Protein AF-A0A401RJW4-F1 (afdb_monomer)

pLDDT: mean 91.47, std 13.49, range [25.16, 98.81]

Mean predicted aligned error: 5.39 Å

Secondary structure (DSSP, 8-state):
----SS--TT--TTSEEEEEE-TTS-EEEEEE-TTGGGTBEEEEEEE-TT--EEEEEEEE-SSTTS-BTSSEEEE-SSSSSS--EEEEE-TT-B-TTSSB-B-EEEEEEETTEEEEEEE-B-TT--TT--BTSEEEEES-SSSSSS-EEEEEETTHHHHTBEEEEE-EETTEE-SB-SEEEEHHHH-TT--SBTSEEEEEE-SSSSSSPEEEEEETTEEEEE-

Radius of gyration: 17.45 Å; Cα contacts (8 Å, |Δi|>4): 667; chains: 1; bounding box: 46×49×42 Å

Solvent-accessible surface area (backbone atoms only — not comparable to full-atom values): 11403 Å² total; per-residue (Å²): 137,83,79,82,92,59,92,71,84,76,29,55,71,61,70,24,74,49,68,40,35,33,91,89,71,48,72,37,36,38,33,8,12,24,45,32,93,43,12,7,22,34,39,36,29,40,69,50,98,86,66,51,74,48,77,62,43,74,51,68,38,92,44,73,62,9,27,16,21,58,31,69,34,59,29,41,16,56,68,83,77,31,34,28,28,36,37,36,10,13,24,46,23,62,44,98,81,75,30,29,28,25,38,33,38,36,21,39,48,50,88,73,46,73,44,84,72,54,50,60,51,69,84,85,71,54,65,43,9,25,26,29,60,21,66,42,62,26,66,46,83,80,77,80,70,22,24,21,36,42,35,9,15,18,33,16,83,85,37,18,8,22,35,33,34,26,47,30,50,70,65,37,70,48,43,58,57,79,45,75,51,48,23,72,82,77,40,86,84,48,30,30,18,19,62,35,68,52,34,87,47,54,82,89,71,85,82,55,69,22,39,39,34,28,32,67,97,46,73,47,78,46,119

Organism: Chiloscyllium punctatum (NCBI:txid137246)

Foldseek 3Di:
DDDPDDPPPPQPKQLDKDWFQAPVRDIWMKIKRLPVVQQIKIWIWDQDPVRDIDTLDMDTHDDGNQSKQNDKEFFPWQPPRGGQWIKIKRLQDQDPVRFRLIWIWIWGDDHSDTHTDGIADDPPSFGNQSKQLEKYWAQAQPPPNTIKMKIWRCPGPNQQTKIFIWHGDDSTTDNYTPDIGTSVNVDPPFGSKRNYKDWYDDPPPPPGIWIWIDTVVDIDIDD

Nearest PDB structures (foldseek):
  7usm-assembly1_A  TM=9.255E-01  e=5.604E-22  Homo sapiens
  7usl-assembly1_A  TM=9.345E-01  e=1.269E-21  Homo sapiens
  3v4p-assembly2_C  TM=9.008E-01  e=2.014E-19  Homo sapiens
  3v4v-assembly1_A  TM=9.026E-01  e=7.050E-19  Homo sapiens
  3v4v-assembly2_C  TM=9.026E-01  e=8.302E-19  Homo sapiens

InterPro domains:
  IPR000413 Integrin alpha chain [PR01185] (10-22)
  IPR000413 Integrin alpha chain [PR01185] (28-39)
  IPR000413 Integrin alpha chain [PR01185] (61-81)
  IPR000413 Integrin alpha chain [PR01185] (130-154)
  IPR000413 Integrin alpha chain [PR01185] (193-214)
  IPR013517 FG-GAP repeat [PF01839] (68-107)
  IPR013517 FG-GAP repeat [PF01839] (132-166)
  IPR013519 Integrin alpha beta-propellor [PS51470] (52-116)
  IPR013519 Integrin alpha beta-propellor [PS51470] (117-175)
  IPR013519 Integrin alpha beta-propellor [PS51470] (179-223)
  IPR013519 Integrin alpha beta-propellor [SM00191] (9-60)
  IPR013519 Integrin alpha beta-propellor [SM00191] (64-123)
  IPR013519 Integrin alpha beta-propellor [SM00191] (127-182)
  IPR028994 Integrin alpha, N-terminal [G3DSA:2.130.10.130] (8-223)
  IPR028994 Integrin alpha, N-terminal [SSF69318] (28-218)

Structure (mmCIF, N/CA/C/O backbone):
data_AF-A0A401RJW4-F1
#
_entry.id   AF-A0A401RJW4-F1
#
loop_
_atom_site.group_PDB
_atom_site.id
_atom_site.type_symbol
_atom_site.label_atom_id
_atom_site.label_alt_id
_atom_site.label_comp_id
_atom_site.label_asym_id
_atom_site.label_entity_id
_atom_site.label_seq_id
_atom_site.pdbx_PDB_ins_code
_atom_site.Cartn_x
_atom_site.Cartn_y
_atom_site.Cartn_z
_atom_site.occupancy
_atom_site.B_iso_or_equiv
_atom_site.auth_seq_id
_atom_site.auth_comp_id
_atom_site.auth_asym_id
_atom_site.auth_atom_id
_atom_site.pdbx_PDB_model_num
ATOM 1 N N . MET A 1 1 ? -16.166 21.924 -0.158 1.00 42.72 1 MET A N 1
ATOM 2 C CA . MET A 1 1 ? -16.118 21.830 1.317 1.00 42.72 1 MET A CA 1
ATOM 3 C C . MET A 1 1 ? -15.048 22.794 1.830 1.00 42.72 1 MET A C 1
ATOM 5 O O . MET A 1 1 ? -13.870 22.571 1.587 1.00 42.72 1 MET A O 1
ATOM 9 N N . LYS A 1 2 ? -15.442 23.940 2.402 1.00 25.16 2 LYS A N 1
ATOM 10 C CA . LYS A 1 2 ? -14.522 24.951 2.956 1.00 25.16 2 LYS A CA 1
ATOM 11 C C . LYS A 1 2 ? -14.404 24.672 4.455 1.00 25.16 2 LYS A C 1
ATOM 13 O O . LYS A 1 2 ? -15.377 24.854 5.173 1.00 25.16 2 LYS A O 1
ATOM 18 N N . LEU A 1 3 ? -13.242 24.211 4.910 1.00 45.62 3 LEU A N 1
ATOM 19 C CA . LEU A 1 3 ? -12.934 24.140 6.338 1.00 45.62 3 LEU A CA 1
ATOM 20 C C . LEU A 1 3 ? -12.696 25.575 6.826 1.00 45.62 3 LEU A C 1
ATOM 22 O O . LEU A 1 3 ? -11.749 26.235 6.395 1.00 45.62 3 LEU A O 1
ATOM 26 N N . GLY A 1 4 ? -13.607 26.091 7.647 1.00 32.16 4 GLY A N 1
ATOM 27 C CA . GLY A 1 4 ? -13.456 27.388 8.296 1.00 32.16 4 GLY A CA 1
ATOM 28 C C . GLY A 1 4 ? -12.431 27.318 9.430 1.00 32.16 4 GLY A C 1
ATOM 29 O O . GLY A 1 4 ? -12.454 26.390 10.230 1.00 32.16 4 GLY A O 1
ATOM 30 N N . GLY A 1 5 ? -11.543 28.312 9.500 1.00 32.84 5 GLY A N 1
ATOM 31 C CA . GLY A 1 5 ? -10.889 28.725 10.749 1.00 32.84 5 GLY A CA 1
ATOM 32 C C . GLY A 1 5 ? -9.415 28.367 10.963 1.00 32.84 5 GLY A C 1
ATOM 33 O O . GLY A 1 5 ? -8.764 29.038 11.753 1.00 32.84 5 GLY A O 1
ATOM 34 N N . VAL A 1 6 ? -8.837 27.399 10.248 1.00 41.56 6 VAL A N 1
ATOM 35 C CA . VAL A 1 6 ? -7.397 27.081 10.353 1.00 41.56 6 VAL A CA 1
ATOM 36 C C . VAL A 1 6 ? -6.798 27.169 8.960 1.00 41.56 6 VAL A C 1
ATOM 38 O O . VAL A 1 6 ? -7.333 26.561 8.047 1.00 41.56 6 VAL A O 1
ATOM 41 N N . GLY A 1 7 ? -5.738 27.954 8.757 1.00 35.94 7 GLY A N 1
ATOM 42 C CA . GLY A 1 7 ? -5.169 28.245 7.434 1.00 35.94 7 GLY A CA 1
ATOM 43 C C . GLY A 1 7 ? -4.959 27.005 6.551 1.00 35.94 7 GLY A C 1
ATOM 44 O O . GLY A 1 7 ? -3.932 26.342 6.632 1.00 35.94 7 GLY A O 1
ATOM 45 N N . VAL A 1 8 ? -5.922 26.721 5.665 1.00 43.50 8 VAL A N 1
ATOM 46 C CA . VAL A 1 8 ? -5.941 25.549 4.763 1.00 43.50 8 VAL A CA 1
ATOM 47 C C . VAL A 1 8 ? -5.192 25.805 3.447 1.00 43.50 8 VAL A C 1
ATOM 49 O O . VAL A 1 8 ? -5.299 25.031 2.493 1.00 43.50 8 VAL A O 1
ATOM 52 N N . ARG A 1 9 ? -4.440 26.905 3.331 1.00 38.44 9 ARG A N 1
ATOM 53 C CA . ARG A 1 9 ? -3.727 27.224 2.087 1.00 38.44 9 ARG A CA 1
ATOM 54 C C . ARG A 1 9 ? -2.524 26.285 1.931 1.00 38.44 9 ARG A C 1
ATOM 56 O O . ARG A 1 9 ? -1.551 26.388 2.663 1.00 38.44 9 ARG A O 1
ATOM 63 N N . GLY A 1 10 ? -2.611 25.364 0.968 1.00 47.22 10 GLY A N 1
ATOM 64 C CA . GLY A 1 10 ? -1.487 24.549 0.481 1.00 47.22 10 GLY A CA 1
ATOM 65 C C . GLY A 1 10 ? -1.375 23.115 1.019 1.00 47.22 10 GLY A C 1
ATOM 66 O O . GLY A 1 10 ? -0.493 22.384 0.576 1.00 47.22 10 GLY A O 1
ATOM 67 N N . LEU A 1 11 ? -2.263 22.679 1.922 1.00 52.03 11 LEU A N 1
ATOM 68 C CA . LEU A 1 11 ? -2.091 21.417 2.665 1.00 52.03 11 LEU A CA 1
ATOM 69 C C . LEU A 1 11 ? -2.566 20.147 1.924 1.00 52.03 11 LEU A C 1
ATOM 71 O O . LEU A 1 11 ? -2.171 19.055 2.321 1.00 52.03 11 LEU A O 1
ATOM 75 N N . LYS A 1 12 ? -3.371 20.276 0.851 1.00 63.03 12 LYS A N 1
ATOM 76 C CA . LYS A 1 12 ? -4.016 19.156 0.119 1.00 63.03 12 LYS A CA 1
ATOM 77 C C . LYS A 1 12 ? -4.622 18.090 1.060 1.00 63.03 12 LYS A C 1
ATOM 79 O O . LYS A 1 12 ? -4.404 16.902 0.866 1.00 63.03 12 LYS A O 1
ATOM 84 N N . LEU A 1 13 ? -5.340 18.508 2.104 1.00 57.91 13 LEU A N 1
ATOM 85 C CA . LEU A 1 13 ? -6.094 17.573 2.943 1.00 57.91 13 LEU A CA 1
ATOM 86 C C . LEU A 1 13 ? -7.240 16.958 2.128 1.00 57.91 13 LEU A C 1
ATOM 88 O O . LEU A 1 13 ? -7.933 17.692 1.424 1.00 57.91 13 LEU A O 1
ATOM 92 N N . GLY A 1 14 ? -7.418 15.640 2.232 1.00 70.50 14 GLY A N 1
ATOM 93 C CA . GLY A 1 14 ? -8.355 14.886 1.396 1.00 70.50 14 GLY A CA 1
ATOM 94 C C . GLY A 1 14 ? -7.773 14.509 0.033 1.00 70.50 14 GLY A C 1
ATOM 95 O O . GLY A 1 14 ? -8.531 14.205 -0.880 1.00 70.50 14 GLY A O 1
ATOM 96 N N . TYR A 1 15 ? -6.440 14.549 -0.116 1.00 83.44 15 TYR A N 1
ATOM 97 C CA . TYR A 1 15 ? -5.767 13.975 -1.288 1.00 83.44 15 TYR A CA 1
ATOM 98 C C . TYR A 1 15 ? -6.090 12.484 -1.421 1.00 83.44 15 TYR A C 1
ATOM 100 O O . TYR A 1 15 ? -6.316 11.999 -2.521 1.00 83.44 15 TYR A O 1
ATOM 108 N N . THR A 1 16 ? -6.176 11.807 -0.278 1.00 91.81 16 THR A N 1
ATOM 109 C CA . THR A 1 16 ? -6.774 10.483 -0.127 1.00 91.81 16 THR A CA 1
ATOM 110 C C . THR A 1 16 ? -7.804 10.510 0.982 1.00 91.81 16 THR A C 1
ATOM 112 O O . THR A 1 16 ? -7.679 11.281 1.943 1.00 91.81 16 THR A O 1
ATOM 115 N N . VAL A 1 17 ? -8.823 9.668 0.836 1.00 94.62 17 VAL A N 1
ATOM 116 C CA . VAL A 1 17 ? -9.853 9.426 1.843 1.00 94.62 17 VAL A CA 1
ATOM 117 C C . VAL A 1 17 ? -10.193 7.943 1.816 1.00 94.62 17 VAL A C 1
ATOM 119 O O . VAL A 1 17 ? -10.364 7.377 0.742 1.00 94.62 17 VAL A O 1
ATOM 122 N N . SER A 1 18 ? -10.304 7.329 2.989 1.00 96.44 18 SER A N 1
ATOM 123 C CA . SER A 1 18 ? -10.807 5.963 3.132 1.00 96.44 18 SER A CA 1
ATOM 124 C C . SER A 1 18 ? -11.547 5.797 4.462 1.00 96.44 18 SER A C 1
ATOM 126 O O . SER A 1 18 ? -11.617 6.736 5.264 1.00 96.44 18 SER A O 1
ATOM 128 N N . SER A 1 19 ? -12.126 4.623 4.699 1.00 95.88 19 SER A N 1
ATOM 129 C CA . SER A 1 19 ? -12.829 4.295 5.940 1.00 95.88 19 SER A CA 1
ATOM 130 C C . SER A 1 19 ? -12.298 3.016 6.566 1.00 95.88 19 SER A C 1
ATOM 132 O O . SER A 1 19 ? -12.054 2.039 5.870 1.00 95.88 19 SER A O 1
ATOM 134 N N . VAL A 1 20 ? -12.201 3.022 7.887 1.00 96.88 20 VAL A N 1
ATOM 135 C CA . VAL A 1 20 ? -11.821 1.898 8.740 1.00 96.88 20 VAL A CA 1
ATOM 136 C C . VAL A 1 20 ? -13.074 1.420 9.459 1.00 96.88 20 VAL A C 1
ATOM 138 O O . VAL A 1 20 ? -13.803 2.233 10.040 1.00 96.88 20 VAL A O 1
ATOM 141 N N . ARG A 1 21 ? -13.337 0.115 9.422 1.00 96.56 21 ARG A N 1
ATOM 142 C CA . ARG A 1 21 ? -14.441 -0.500 10.162 1.00 96.56 21 ARG A CA 1
ATOM 143 C C . ARG A 1 21 ? -13.926 -1.022 11.497 1.00 96.56 21 ARG A C 1
ATOM 145 O O . ARG A 1 21 ? -12.973 -1.786 11.528 1.00 96.56 21 ARG A O 1
ATOM 152 N N . GLN A 1 22 ? -14.539 -0.589 12.592 1.00 94.00 22 GLN A N 1
ATOM 153 C CA . GLN A 1 22 ? -14.158 -0.977 13.951 1.00 94.00 22 GLN A CA 1
ATOM 154 C C . GLN A 1 22 ? -14.937 -2.203 14.443 1.00 94.00 22 GLN A C 1
ATOM 156 O O . GLN A 1 22 ? -16.046 -2.476 13.979 1.00 94.00 22 GLN A O 1
ATOM 161 N N . ARG A 1 23 ? -14.412 -2.862 15.488 1.00 92.31 23 ARG A N 1
ATOM 162 C CA . ARG A 1 23 ? -15.073 -3.984 16.187 1.00 92.31 23 ARG A CA 1
ATOM 163 C C . ARG A 1 23 ? -16.450 -3.635 16.754 1.00 92.31 23 ARG A C 1
ATOM 165 O O . ARG A 1 23 ? -17.334 -4.479 16.794 1.00 92.31 23 ARG A O 1
ATOM 172 N N . ASN A 1 24 ? -16.652 -2.386 17.171 1.00 90.19 24 ASN A N 1
ATOM 173 C CA . ASN A 1 24 ? -17.940 -1.893 17.671 1.00 90.19 24 ASN A CA 1
ATOM 174 C C . ASN A 1 24 ? -18.969 -1.616 16.541 1.00 90.19 24 ASN A C 1
ATOM 176 O O . ASN A 1 24 ? -20.057 -1.106 16.809 1.00 90.19 24 ASN A O 1
ATOM 180 N N . GLY A 1 25 ? -18.620 -1.896 15.278 1.00 89.06 25 GLY A N 1
ATOM 181 C CA . GLY A 1 25 ? -19.450 -1.665 14.094 1.00 89.06 25 GLY A CA 1
ATOM 182 C C . GLY A 1 25 ? -19.421 -0.233 13.545 1.00 89.06 25 GLY A C 1
ATOM 183 O O . GLY A 1 25 ? -19.984 0.014 12.475 1.00 89.06 25 GLY A O 1
ATOM 184 N N . GLN A 1 26 ? -18.770 0.714 14.225 1.00 91.62 26 GLN A N 1
ATOM 185 C CA . GLN A 1 26 ? -18.628 2.086 13.744 1.00 91.62 26 GLN A CA 1
ATOM 186 C C . GLN A 1 26 ? -17.621 2.172 12.593 1.00 91.62 26 GLN A C 1
ATOM 188 O O . GLN A 1 26 ? -16.688 1.375 12.467 1.00 91.62 26 GLN A O 1
ATOM 193 N N . ARG A 1 27 ? -17.813 3.186 11.745 1.00 93.38 27 ARG A N 1
ATOM 194 C CA . ARG A 1 27 ? -16.852 3.572 10.710 1.00 93.38 27 ARG A CA 1
ATOM 195 C C . ARG A 1 27 ? -16.130 4.838 11.138 1.00 93.38 27 ARG A C 1
ATOM 197 O O . ARG A 1 27 ? -16.779 5.834 11.451 1.00 93.38 27 ARG A O 1
ATOM 204 N N . VAL A 1 28 ? -14.806 4.795 11.074 1.00 95.12 28 VAL A N 1
ATOM 205 C CA . VAL A 1 28 ? -13.932 5.960 11.234 1.00 95.12 28 VAL A CA 1
ATOM 206 C C . VAL A 1 28 ? -13.315 6.288 9.888 1.00 95.12 28 VAL A C 1
ATOM 208 O O . VAL A 1 28 ? -13.065 5.401 9.075 1.00 95.12 28 VAL A O 1
ATOM 211 N N . TYR A 1 29 ? -13.062 7.562 9.636 1.00 96.19 29 TYR A N 1
ATOM 212 C CA . TYR A 1 29 ? -12.489 8.026 8.386 1.00 96.19 29 TYR A CA 1
ATOM 213 C C . TYR A 1 29 ? -11.001 8.310 8.530 1.00 96.19 29 TYR A C 1
ATOM 215 O O . TYR A 1 29 ? -10.515 8.775 9.565 1.00 96.19 29 TYR A O 1
ATOM 223 N N . VAL A 1 30 ? -10.281 8.061 7.444 1.00 97.12 30 VAL A N 1
ATOM 224 C CA . VAL A 1 30 ? -8.870 8.393 7.291 1.00 97.12 30 VAL A CA 1
ATOM 225 C C . VAL A 1 30 ? -8.748 9.391 6.157 1.00 97.12 30 VAL A C 1
ATOM 227 O O . VAL A 1 30 ? -9.337 9.183 5.099 1.00 97.12 30 VAL A O 1
ATOM 230 N N . ALA A 1 31 ? -7.978 10.461 6.347 1.00 97.00 31 ALA A N 1
ATOM 231 C CA . ALA A 1 31 ? -7.645 11.370 5.255 1.00 97.00 31 ALA A CA 1
ATOM 232 C C . ALA A 1 31 ? -6.161 11.730 5.230 1.00 97.00 31 ALA A C 1
ATOM 234 O O . ALA A 1 31 ? -5.559 12.063 6.255 1.00 97.00 31 ALA A O 1
ATOM 235 N N . GLY A 1 32 ? -5.596 11.711 4.026 1.00 96.81 32 GLY A N 1
ATOM 236 C CA . GLY A 1 32 ? -4.226 12.103 3.743 1.00 96.81 32 GLY A CA 1
ATOM 237 C C . GLY A 1 32 ? -4.075 13.586 3.405 1.00 96.81 32 GLY A C 1
ATOM 238 O O . GLY A 1 32 ? -4.915 14.194 2.737 1.00 96.81 32 GLY A O 1
ATOM 239 N N . ALA A 1 33 ? -2.969 14.174 3.854 1.00 96.12 33 ALA A N 1
ATOM 240 C CA . ALA A 1 33 ? -2.512 15.522 3.531 1.00 96.12 33 ALA A CA 1
ATOM 241 C C . ALA A 1 33 ? -1.003 15.499 3.226 1.00 96.12 33 ALA A C 1
ATOM 243 O O . ALA A 1 33 ? -0.197 15.987 4.027 1.00 96.12 33 ALA A O 1
ATOM 244 N N . PRO A 1 34 ? -0.582 14.948 2.073 1.00 94.81 34 PRO A N 1
ATOM 245 C CA . PRO A 1 34 ? 0.822 14.631 1.789 1.00 94.81 34 PRO A CA 1
ATOM 246 C C . PRO A 1 34 ? 1.751 15.850 1.692 1.00 94.81 34 PRO A C 1
ATOM 248 O O . PRO A 1 34 ? 2.969 15.717 1.769 1.00 94.81 34 PRO A O 1
ATOM 251 N N . ARG A 1 35 ? 1.199 17.066 1.583 1.00 91.62 35 ARG A N 1
ATOM 252 C CA . ARG A 1 35 ? 1.973 18.321 1.577 1.00 91.62 35 ARG A CA 1
ATOM 253 C C . ARG A 1 35 ? 2.039 19.014 2.938 1.00 91.62 35 ARG A C 1
ATOM 255 O O . ARG A 1 35 ? 2.684 20.057 3.052 1.00 91.62 35 ARG A O 1
ATOM 262 N N . PHE A 1 36 ? 1.395 18.470 3.973 1.00 91.44 36 PHE A N 1
ATOM 263 C CA . PHE A 1 36 ? 1.375 19.081 5.300 1.00 91.44 36 PHE A CA 1
ATOM 264 C C . PHE A 1 36 ? 2.794 19.252 5.853 1.00 91.44 36 PHE A C 1
ATOM 266 O O . PHE A 1 36 ? 3.538 18.279 5.978 1.00 91.44 36 PHE A O 1
ATOM 273 N N . LYS A 1 37 ? 3.172 20.503 6.160 1.00 90.94 37 LYS A N 1
ATOM 274 C CA . LYS A 1 37 ? 4.519 20.891 6.627 1.00 90.94 37 LYS A CA 1
ATOM 275 C C . LYS A 1 37 ? 5.655 20.265 5.803 1.00 90.94 37 LYS A C 1
ATOM 277 O O . LYS A 1 37 ? 6.708 19.946 6.344 1.00 90.94 37 LYS A O 1
ATOM 282 N N . HIS A 1 38 ? 5.412 20.040 4.512 1.00 91.69 38 HIS A N 1
ATOM 283 C CA . HIS A 1 38 ? 6.313 19.349 3.588 1.00 91.69 38 HIS A CA 1
ATOM 284 C C . HIS A 1 38 ? 6.678 17.906 3.964 1.00 91.69 38 HIS A C 1
ATOM 286 O O . HIS A 1 38 ? 7.451 17.305 3.237 1.00 91.69 38 HIS A O 1
ATOM 292 N N . LYS A 1 39 ? 6.142 17.331 5.045 1.00 94.25 39 LYS A N 1
ATOM 293 C CA . LYS A 1 39 ? 6.409 15.944 5.458 1.00 94.25 39 LYS A CA 1
ATOM 294 C C . LYS A 1 39 ? 5.257 14.991 5.155 1.00 94.25 39 LYS A C 1
ATOM 296 O O . LYS A 1 39 ? 5.474 13.796 5.028 1.00 94.25 39 LYS A O 1
ATOM 301 N N . GLY A 1 40 ? 4.045 15.525 5.034 1.00 96.69 40 GLY A N 1
ATOM 302 C CA . GLY A 1 40 ? 2.828 14.735 4.922 1.00 96.69 40 GLY A CA 1
ATOM 303 C C . GLY A 1 40 ? 2.191 14.450 6.279 1.00 96.69 40 GLY A C 1
ATOM 304 O O . GLY A 1 40 ? 2.814 14.591 7.338 1.00 96.69 40 GLY A O 1
ATOM 305 N N . LYS A 1 41 ? 0.901 14.120 6.249 1.00 97.12 41 LYS A N 1
ATOM 306 C CA . LYS A 1 41 ? 0.086 13.861 7.437 1.00 97.12 41 LYS A CA 1
ATOM 307 C C . LYS A 1 41 ? -1.071 12.936 7.084 1.00 97.12 41 LYS A C 1
ATOM 309 O O . LYS A 1 41 ? -1.644 13.076 6.009 1.00 97.12 41 LYS A O 1
ATOM 314 N N . VAL A 1 42 ? -1.454 12.075 8.017 1.00 97.75 42 VAL A N 1
ATOM 315 C CA . VAL A 1 42 ? -2.709 11.317 7.987 1.00 97.75 42 VAL A CA 1
ATOM 316 C C . VAL A 1 42 ? -3.524 11.677 9.224 1.00 97.75 42 VAL A C 1
ATOM 318 O O . VAL A 1 42 ? -2.975 11.768 10.323 1.00 97.75 42 VAL A O 1
ATOM 321 N N . ILE A 1 43 ? -4.818 11.931 9.051 1.00 96.81 43 ILE A N 1
ATOM 322 C CA . ILE A 1 43 ? -5.756 12.152 10.156 1.00 96.81 43 ILE A CA 1
ATOM 323 C C . ILE A 1 43 ? -6.747 10.994 10.246 1.00 96.81 43 ILE A C 1
ATOM 325 O O . ILE A 1 43 ? -7.260 10.550 9.223 1.00 96.81 43 ILE A O 1
ATOM 329 N N . PHE A 1 44 ? -7.011 10.544 11.469 1.00 96.56 44 PHE A N 1
ATOM 330 C CA . PHE A 1 44 ? -8.007 9.535 11.818 1.00 96.56 44 PHE A CA 1
ATOM 331 C C . PHE A 1 44 ? -9.132 10.227 12.587 1.00 96.56 44 PHE A C 1
ATOM 333 O O . PHE A 1 44 ? -8.865 10.861 13.613 1.00 96.56 44 PHE A O 1
ATOM 340 N N . PHE A 1 45 ? -10.355 10.217 12.059 1.00 95.62 45 PHE A N 1
ATOM 341 C CA . PHE A 1 45 ? -11.420 11.096 12.543 1.00 95.62 45 PHE A CA 1
ATOM 342 C C . PHE A 1 45 ? -12.827 10.534 12.331 1.00 95.62 45 PHE A C 1
ATOM 344 O O . PHE A 1 45 ? -13.085 9.796 11.383 1.00 95.62 45 PHE A O 1
ATOM 351 N N . ASN A 1 46 ? -13.760 10.963 13.178 1.00 94.50 46 ASN A N 1
ATOM 352 C CA . ASN A 1 46 ? -15.192 10.756 12.979 1.00 94.50 46 ASN A CA 1
ATOM 353 C C . ASN A 1 46 ? -15.855 12.002 12.401 1.00 94.50 46 ASN A C 1
ATOM 355 O O . ASN A 1 46 ? -15.421 13.129 12.652 1.00 94.50 46 ASN A O 1
ATOM 359 N N . LEU A 1 47 ? -16.939 11.772 11.663 1.00 90.56 47 LEU A N 1
ATOM 360 C CA . LEU A 1 47 ? -17.865 12.801 11.217 1.00 90.56 47 LEU A CA 1
ATOM 361 C C . LEU A 1 47 ? -19.254 12.445 11.749 1.00 90.56 47 LEU A C 1
ATOM 363 O O . LEU A 1 47 ? -19.767 11.366 11.447 1.00 90.56 47 LEU A O 1
ATOM 367 N N . ASP A 1 48 ? -19.845 13.317 12.560 1.00 88.69 48 ASP A N 1
ATOM 368 C CA . ASP A 1 48 ? -21.217 13.116 13.026 1.00 88.69 48 ASP A CA 1
ATOM 369 C C . ASP A 1 48 ? -22.250 13.479 11.938 1.00 88.69 48 ASP A C 1
ATOM 371 O O . ASP A 1 48 ? -21.919 14.009 10.873 1.00 88.69 48 ASP A O 1
ATOM 375 N N . LYS A 1 49 ? -23.537 13.209 12.200 1.00 87.81 49 LYS A N 1
ATOM 376 C CA . LYS A 1 49 ? -24.632 13.536 11.263 1.00 87.81 49 LYS A CA 1
ATOM 377 C C . LYS A 1 49 ? -24.785 15.042 11.002 1.00 87.81 49 LYS A C 1
ATOM 379 O O . LYS A 1 49 ? -25.383 15.414 9.998 1.00 87.81 49 LYS A O 1
ATOM 384 N N . GLY A 1 50 ? -24.282 15.889 11.899 1.00 89.25 50 GLY A N 1
ATOM 385 C CA . GLY A 1 50 ? -24.270 17.344 11.759 1.00 89.25 50 GLY A CA 1
ATOM 386 C C . GLY A 1 50 ? -23.067 17.874 10.974 1.00 89.25 50 GLY A C 1
ATOM 387 O O . GLY A 1 50 ? -22.994 19.074 10.719 1.00 89.25 50 GLY A O 1
ATOM 388 N N . GLY A 1 51 ? -22.134 17.003 10.572 1.00 86.31 51 GLY A N 1
ATOM 389 C CA . GLY A 1 51 ? -20.902 17.379 9.887 1.00 86.31 51 GLY A CA 1
ATOM 390 C C . GLY A 1 51 ? -19.794 17.871 10.823 1.00 86.31 51 GLY A C 1
ATOM 391 O O . GLY A 1 51 ? -18.796 18.409 10.336 1.00 86.31 51 GLY A O 1
ATOM 392 N N . ASN A 1 52 ? -19.932 17.693 12.141 1.00 90.62 52 ASN A N 1
ATOM 393 C CA . ASN A 1 52 ? -18.858 18.002 13.076 1.00 90.62 52 ASN A CA 1
ATOM 394 C C . ASN A 1 52 ? -17.784 16.924 12.997 1.00 90.62 52 ASN A C 1
ATOM 396 O O . ASN A 1 52 ? -18.063 15.723 13.034 1.00 90.62 52 ASN A O 1
ATOM 400 N N . LEU A 1 53 ? -16.542 17.384 12.896 1.00 92.12 53 LEU A N 1
ATOM 401 C CA . LEU A 1 53 ? -15.373 16.535 12.763 1.00 92.12 53 LEU A CA 1
ATOM 402 C C . LEU A 1 53 ? -14.665 16.406 14.114 1.00 92.12 53 LEU A C 1
ATOM 404 O O . LEU A 1 53 ? -14.257 17.408 14.702 1.00 92.12 53 LEU A O 1
ATOM 408 N N . THR A 1 54 ? -14.450 15.171 14.564 1.00 94.56 54 THR A N 1
ATOM 409 C CA . THR A 1 54 ? -13.647 14.856 15.754 1.00 94.56 54 THR A CA 1
ATOM 410 C C . THR A 1 54 ? -12.399 14.095 15.328 1.00 94.56 54 THR A C 1
ATOM 412 O O . THR A 1 54 ? -12.499 12.967 14.853 1.00 94.56 54 THR A O 1
ATOM 415 N N . ILE A 1 55 ? -11.221 14.710 15.475 1.00 95.25 55 ILE A N 1
ATOM 416 C CA . ILE A 1 55 ? -9.934 14.054 15.197 1.00 95.25 55 ILE A CA 1
ATOM 417 C C . ILE A 1 55 ? -9.550 13.205 16.405 1.00 95.25 55 ILE A C 1
ATOM 419 O O . ILE A 1 55 ? -9.342 13.750 17.486 1.00 95.25 55 ILE A O 1
ATOM 423 N N . HIS A 1 56 ? -9.389 11.902 16.196 1.00 95.69 56 HIS A N 1
ATOM 424 C CA . HIS A 1 56 ? -8.895 10.971 17.212 1.00 95.69 56 HIS A CA 1
ATOM 425 C C . HIS A 1 56 ? -7.371 10.920 17.232 1.00 95.69 56 HIS A C 1
ATOM 427 O O . HIS A 1 56 ? -6.750 10.942 18.291 1.00 95.69 56 HIS A O 1
ATOM 433 N N . GLN A 1 57 ? -6.749 10.915 16.049 1.00 97.00 57 GLN A N 1
ATOM 434 C CA . GLN A 1 57 ? -5.296 10.886 15.927 1.00 97.00 57 GLN A CA 1
ATOM 435 C C . GLN A 1 57 ? -4.806 11.594 14.665 1.00 97.00 57 GLN A C 1
ATOM 437 O O . GLN A 1 57 ? -5.495 11.698 13.649 1.00 97.00 57 GLN A O 1
ATOM 442 N N . ALA A 1 58 ? -3.569 12.074 14.735 1.00 96.56 58 ALA A N 1
ATOM 443 C CA . ALA A 1 58 ? -2.847 12.675 13.630 1.00 96.56 58 ALA A CA 1
ATOM 444 C C . ALA A 1 58 ? -1.435 12.083 13.543 1.00 96.56 58 A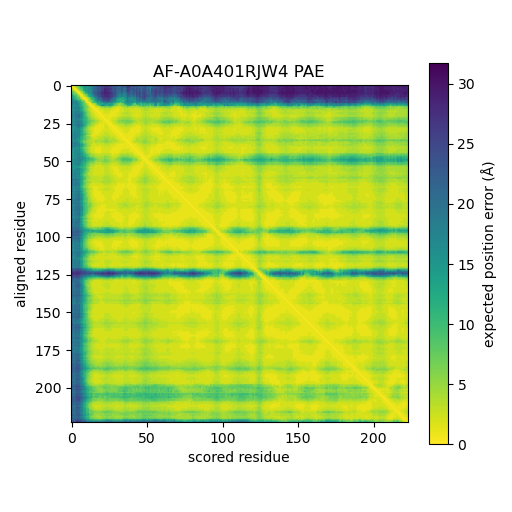LA A C 1
ATOM 446 O O . ALA A 1 58 ? -0.613 12.311 14.428 1.00 96.56 58 ALA A O 1
ATOM 447 N N . LEU A 1 59 ? -1.143 11.383 12.451 1.00 97.50 59 LEU A N 1
ATOM 448 C CA . LEU A 1 59 ? 0.180 10.847 12.139 1.00 97.50 59 LEU A CA 1
ATOM 449 C C . LEU A 1 59 ? 0.917 11.836 11.236 1.00 97.50 59 LEU A C 1
ATOM 451 O O . LEU A 1 59 ? 0.350 12.312 10.253 1.00 97.50 59 LEU A O 1
ATOM 455 N N . ILE A 1 60 ? 2.166 12.169 11.559 1.00 97.25 60 ILE A N 1
ATOM 456 C CA . ILE A 1 60 ? 2.998 13.086 10.766 1.00 97.25 60 ILE A CA 1
ATOM 457 C C . ILE A 1 60 ? 4.129 12.278 10.136 1.00 97.25 60 ILE A C 1
ATOM 459 O O . ILE A 1 60 ? 4.790 11.513 10.833 1.00 97.25 60 ILE A O 1
ATOM 463 N N . GLY A 1 61 ? 4.359 12.476 8.836 1.00 96.75 61 GLY A N 1
ATOM 464 C CA . GLY A 1 61 ? 5.455 11.823 8.127 1.00 96.75 61 GLY A CA 1
ATOM 465 C C . GLY A 1 61 ? 6.819 12.198 8.710 1.00 96.75 61 GLY A C 1
ATOM 466 O O . GLY A 1 61 ? 7.028 13.314 9.193 1.00 96.75 61 GLY A O 1
ATOM 467 N N . GLU A 1 62 ? 7.771 11.272 8.664 1.00 95.56 62 GLU A N 1
ATOM 468 C CA . GLU A 1 62 ? 9.093 11.471 9.271 1.00 95.56 62 GLU A CA 1
ATOM 469 C C . GLU A 1 62 ? 10.006 12.376 8.422 1.00 95.56 62 GLU A C 1
ATOM 471 O O . GLU A 1 62 ? 10.711 13.244 8.957 1.00 95.56 62 GLU A O 1
ATOM 476 N N . GLN A 1 63 ? 9.927 12.247 7.093 1.00 96.81 63 GLN A N 1
ATOM 477 C CA . GLN A 1 63 ? 10.857 12.851 6.139 1.00 96.81 63 GLN A CA 1
ATOM 478 C C . GLN A 1 63 ? 10.187 13.924 5.263 1.00 96.81 63 GLN A C 1
ATOM 480 O O . GLN A 1 63 ? 9.071 13.752 4.768 1.00 96.81 63 GLN A O 1
ATOM 485 N N . ILE A 1 64 ? 10.889 15.044 5.064 1.00 95.50 64 ILE A N 1
ATOM 486 C CA . ILE A 1 64 ? 10.474 16.123 4.154 1.00 95.50 64 ILE A CA 1
ATOM 487 C C . ILE A 1 64 ? 10.460 15.596 2.717 1.00 95.50 64 ILE A C 1
ATOM 489 O O . ILE A 1 64 ? 11.354 14.865 2.318 1.00 95.50 64 ILE A O 1
ATOM 493 N N . GLY A 1 65 ? 9.449 15.972 1.941 1.00 94.75 65 GLY A N 1
ATOM 494 C CA . GLY A 1 65 ? 9.280 15.573 0.547 1.00 94.75 65 GLY A CA 1
ATOM 495 C C . GLY A 1 65 ? 8.684 14.181 0.363 1.00 94.75 65 GLY A C 1
ATOM 496 O O . GLY A 1 65 ? 8.194 13.906 -0.720 1.00 94.75 65 GLY A O 1
ATOM 497 N N . SER A 1 66 ? 8.618 13.352 1.412 1.00 96.81 66 SER A N 1
ATOM 498 C CA . SER A 1 66 ? 8.234 11.934 1.305 1.00 96.81 66 SER A CA 1
ATOM 499 C C . SER A 1 66 ? 6.804 11.677 0.823 1.00 96.81 66 SER A C 1
ATOM 501 O O . SER A 1 66 ? 6.482 10.575 0.378 1.00 96.81 66 SER A O 1
ATOM 503 N N . TYR A 1 67 ? 5.950 12.704 0.881 1.00 97.00 67 TYR A N 1
ATOM 504 C CA . TYR A 1 67 ? 4.561 12.640 0.434 1.00 97.00 67 TYR A CA 1
ATOM 505 C C . TYR A 1 67 ? 3.733 11.625 1.252 1.00 97.00 67 TYR A C 1
ATOM 507 O O . TYR A 1 67 ? 2.817 10.987 0.734 1.00 97.00 67 TYR A O 1
ATOM 515 N N . PHE A 1 68 ? 4.054 11.487 2.546 1.00 98.50 68 PHE A N 1
ATOM 516 C CA . PHE A 1 68 ? 3.383 10.582 3.484 1.00 98.50 68 PHE A CA 1
ATOM 517 C C . PHE A 1 68 ? 1.869 10.824 3.561 1.00 98.50 68 PHE A C 1
ATOM 519 O O . PHE A 1 68 ? 1.415 11.955 3.770 1.00 98.50 68 PHE A O 1
ATOM 526 N N . GLY A 1 69 ? 1.093 9.748 3.439 1.00 97.75 69 GLY A N 1
ATOM 527 C CA . GLY A 1 69 ? -0.367 9.789 3.384 1.00 97.75 69 GLY A CA 1
ATOM 528 C C . GLY A 1 69 ? -0.918 10.107 1.997 1.00 97.75 69 GLY A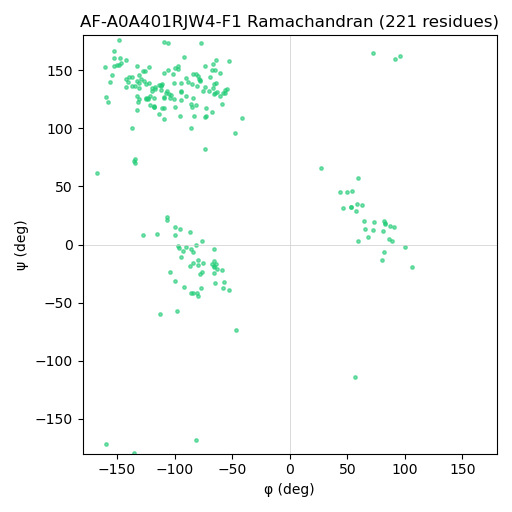 C 1
ATOM 529 O O . GLY A 1 69 ? -2.063 10.532 1.890 1.00 97.75 69 GLY A O 1
ATOM 530 N N . SER A 1 70 ? -0.120 9.964 0.939 1.00 97.06 70 SER A N 1
ATOM 531 C CA . SER A 1 70 ? -0.606 10.119 -0.440 1.00 97.06 70 SER A CA 1
ATOM 532 C C . SER A 1 70 ? -1.331 8.899 -0.985 1.00 97.06 70 SER A C 1
ATOM 534 O O . SER A 1 70 ? -2.017 9.056 -1.984 1.00 97.06 70 SER A O 1
ATOM 536 N N . GLU A 1 71 ? -1.211 7.761 -0.302 1.00 97.94 71 GLU A N 1
ATOM 537 C CA . GLU A 1 71 ? -2.033 6.567 -0.472 1.00 97.94 71 GLU A CA 1
ATOM 538 C C . GLU A 1 71 ? -2.314 5.972 0.912 1.00 97.94 71 GLU A C 1
ATOM 540 O O . GLU A 1 71 ? -1.440 5.997 1.791 1.00 97.94 71 GLU A O 1
ATOM 545 N N . VAL A 1 72 ? -3.540 5.495 1.126 1.00 98.31 72 VAL A N 1
ATOM 546 C CA . VAL A 1 72 ? -3.944 4.786 2.346 1.00 98.31 72 VAL A CA 1
ATOM 547 C C . VAL A 1 72 ? -4.802 3.581 1.978 1.00 98.31 72 VAL A C 1
ATOM 549 O O . VAL A 1 72 ? -5.696 3.705 1.148 1.00 98.31 72 VAL A O 1
ATOM 552 N N . CYS A 1 73 ? -4.558 2.439 2.615 1.00 98.38 73 CYS A N 1
ATOM 553 C CA . CYS A 1 73 ? -5.262 1.192 2.321 1.00 98.38 73 CYS A CA 1
ATOM 554 C C . CYS A 1 73 ? -5.636 0.477 3.627 1.00 98.38 73 CYS A C 1
ATOM 556 O O . CYS A 1 73 ? -4.767 -0.127 4.261 1.00 98.38 73 CYS A O 1
ATOM 558 N N . PRO A 1 74 ? -6.894 0.596 4.084 1.00 98.31 74 PRO A N 1
ATOM 559 C CA . PRO A 1 74 ? -7.436 -0.247 5.144 1.00 98.31 74 PRO A CA 1
ATOM 560 C C . PRO A 1 74 ? -7.520 -1.699 4.668 1.00 98.31 74 PRO A C 1
ATOM 562 O O . PRO A 1 74 ? -7.947 -1.940 3.541 1.00 98.31 74 PRO A O 1
ATOM 565 N N . VAL A 1 75 ? -7.151 -2.647 5.526 1.00 98.56 75 VAL A N 1
ATOM 566 C CA . VAL A 1 75 ? -7.222 -4.084 5.243 1.00 98.56 75 VAL A CA 1
ATOM 567 C C . VAL A 1 75 ? -7.888 -4.788 6.421 1.00 98.56 75 VAL A C 1
ATOM 569 O O . VAL A 1 75 ? -7.450 -4.654 7.564 1.00 98.56 75 VAL A O 1
ATOM 572 N N . ASP A 1 76 ? -8.974 -5.492 6.131 1.00 98.38 76 ASP A N 1
ATOM 573 C CA . ASP A 1 76 ? -9.537 -6.550 6.972 1.00 98.38 76 ASP A CA 1
ATOM 574 C C . ASP A 1 76 ? -8.788 -7.823 6.582 1.00 98.38 76 ASP A C 1
ATOM 576 O O . ASP A 1 76 ? -8.998 -8.331 5.485 1.00 98.38 76 ASP A O 1
ATOM 580 N N . VAL A 1 77 ? -7.800 -8.225 7.377 1.00 98.75 77 VAL A N 1
ATOM 581 C CA . VAL A 1 77 ? -6.842 -9.268 6.990 1.00 98.75 77 VAL A CA 1
ATOM 582 C C . VAL A 1 77 ? -7.454 -10.641 7.207 1.00 98.75 77 VAL A C 1
ATOM 584 O O . VAL A 1 77 ? -7.290 -11.514 6.367 1.00 98.75 77 VAL A O 1
ATOM 587 N N . ASN A 1 78 ? -8.164 -10.840 8.313 1.00 98.12 78 ASN A N 1
ATOM 588 C CA . ASN A 1 78 ? -8.749 -12.137 8.664 1.00 98.12 78 ASN A CA 1
ATOM 589 C C . ASN A 1 78 ? -10.177 -12.349 8.129 1.00 98.12 78 ASN A C 1
ATOM 591 O O . ASN A 1 78 ? -10.753 -13.416 8.347 1.00 98.12 78 ASN A O 1
ATOM 595 N N . GLY A 1 79 ? -10.755 -11.355 7.452 1.00 97.25 79 GLY A N 1
ATOM 596 C CA . GLY A 1 79 ? -12.079 -11.441 6.845 1.00 97.25 79 GLY A CA 1
ATOM 597 C C . GLY A 1 79 ? -13.233 -11.400 7.851 1.00 97.25 79 GLY A C 1
ATOM 598 O O . GLY A 1 79 ? -14.342 -11.825 7.515 1.00 97.25 79 GLY A O 1
ATOM 599 N N . ASP A 1 80 ? -13.016 -10.917 9.079 1.00 96.88 80 ASP A N 1
ATOM 600 C CA . ASP A 1 80 ? -14.045 -10.859 10.127 1.00 96.88 80 ASP A CA 1
ATOM 601 C C . ASP A 1 80 ? -14.997 -9.649 9.994 1.00 96.88 80 ASP A C 1
ATOM 603 O O . ASP A 1 80 ? -15.954 -9.487 10.765 1.00 96.88 80 ASP A O 1
ATOM 607 N N . GLY A 1 81 ? -14.782 -8.804 8.984 1.00 96.44 81 GLY A N 1
ATOM 608 C CA . GLY A 1 81 ? -15.535 -7.585 8.729 1.00 96.44 81 GLY A CA 1
ATOM 609 C C . GLY A 1 81 ? -15.011 -6.368 9.492 1.00 96.44 81 GLY A C 1
ATOM 610 O O . GLY A 1 81 ? -15.650 -5.308 9.430 1.00 96.44 81 GLY A O 1
ATOM 611 N N . VAL A 1 82 ? -13.897 -6.485 10.215 1.00 97.56 82 VAL A N 1
ATOM 612 C CA . VAL A 1 82 ? -13.207 -5.415 10.936 1.00 97.56 82 VAL A CA 1
ATOM 613 C C . VAL A 1 82 ? -11.881 -5.129 10.244 1.00 97.56 82 VAL A C 1
ATOM 615 O O . VAL A 1 82 ? -11.144 -6.009 9.837 1.00 97.56 82 VAL A O 1
ATOM 618 N N . THR A 1 83 ? -11.538 -3.854 10.104 1.00 98.31 83 THR A N 1
ATOM 619 C CA . THR A 1 83 ? -10.216 -3.491 9.594 1.00 98.31 83 THR A CA 1
ATOM 620 C C . THR A 1 83 ? -9.157 -3.775 10.661 1.00 98.31 83 THR A C 1
ATOM 622 O O . THR A 1 83 ? -9.162 -3.119 11.704 1.00 98.31 83 THR A O 1
ATOM 625 N N . ASP A 1 84 ? -8.219 -4.676 10.374 1.00 98.50 84 ASP A N 1
ATOM 626 C CA . ASP A 1 84 ? -7.110 -5.025 11.269 1.00 98.50 84 ASP A CA 1
ATOM 627 C C . ASP A 1 84 ? -5.928 -4.057 11.132 1.00 98.50 84 ASP A C 1
ATOM 629 O O . ASP A 1 84 ? -5.328 -3.621 12.122 1.00 98.50 84 ASP A O 1
ATOM 633 N N . VAL A 1 85 ? -5.590 -3.679 9.893 1.00 98.69 85 VAL A N 1
ATOM 634 C CA . VAL A 1 85 ? -4.461 -2.786 9.610 1.00 98.69 85 VAL A CA 1
ATOM 635 C C . VAL A 1 85 ? -4.819 -1.667 8.644 1.00 98.69 85 VAL A C 1
ATOM 637 O O . VAL A 1 85 ? -5.697 -1.772 7.792 1.00 98.69 85 VAL A O 1
ATOM 640 N N . LEU A 1 86 ? -4.086 -0.567 8.765 1.00 98.75 86 LEU A N 1
ATOM 641 C CA . LEU A 1 86 ? -4.065 0.528 7.813 1.00 98.75 86 LEU A CA 1
ATOM 642 C C . LEU A 1 86 ? -2.654 0.650 7.248 1.00 98.75 86 LEU A C 1
ATOM 644 O O . LEU A 1 86 ? -1.705 0.954 7.979 1.00 98.75 86 LEU A O 1
ATOM 648 N N . LEU A 1 87 ? -2.526 0.485 5.938 1.00 98.81 87 LEU A N 1
ATOM 649 C CA . LEU A 1 87 ? -1.304 0.827 5.230 1.00 98.81 87 LEU A CA 1
ATOM 650 C C . LEU A 1 87 ? -1.303 2.309 4.869 1.00 98.81 87 LEU A C 1
ATOM 652 O O . LEU A 1 87 ? -2.318 2.859 4.439 1.00 98.81 87 LEU A O 1
ATOM 656 N N . VAL A 1 88 ? -0.154 2.959 5.030 1.00 98.75 88 VAL A N 1
ATOM 657 C CA . VAL A 1 88 ? 0.045 4.367 4.664 1.00 98.75 88 VAL A CA 1
ATOM 658 C C . VAL A 1 88 ? 1.310 4.488 3.832 1.00 98.75 88 VAL A C 1
ATOM 660 O O . VAL A 1 88 ? 2.379 4.078 4.281 1.00 98.75 88 VAL A O 1
ATOM 663 N N . ALA A 1 89 ? 1.215 5.077 2.642 1.00 98.50 89 ALA A N 1
ATOM 664 C CA . ALA A 1 89 ? 2.364 5.232 1.758 1.00 98.50 89 ALA A CA 1
ATOM 665 C C . ALA A 1 89 ? 3.038 6.604 1.856 1.00 98.50 89 ALA A C 1
ATOM 6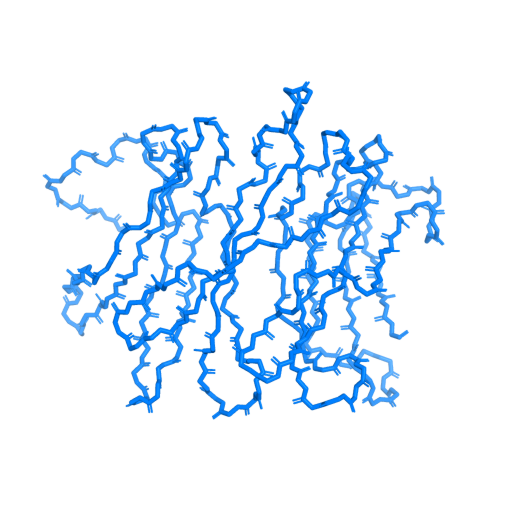67 O O . ALA A 1 89 ? 2.407 7.638 2.099 1.00 98.50 89 ALA A O 1
ATOM 668 N N . ALA A 1 90 ? 4.338 6.599 1.581 1.00 98.12 90 ALA A N 1
ATOM 669 C CA . ALA A 1 90 ? 5.192 7.747 1.330 1.00 98.12 90 ALA A CA 1
ATOM 670 C C . ALA A 1 90 ? 6.060 7.454 0.085 1.00 98.12 90 ALA A C 1
ATOM 672 O O . ALA A 1 90 ? 7.247 7.150 0.215 1.00 98.12 90 ALA A O 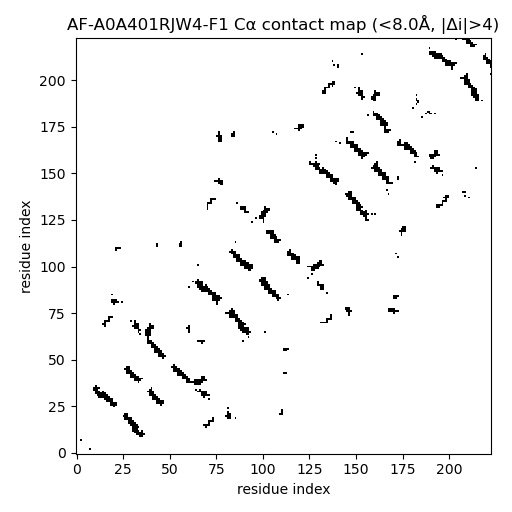1
ATOM 673 N N . PRO A 1 91 ? 5.486 7.485 -1.132 1.00 96.94 91 PRO A N 1
ATOM 674 C CA . PRO A 1 91 ? 6.153 7.033 -2.355 1.00 96.94 91 PRO A CA 1
ATOM 675 C C . PRO A 1 91 ? 7.358 7.895 -2.753 1.00 96.94 91 PRO A C 1
ATOM 677 O O . PRO A 1 91 ? 8.222 7.432 -3.482 1.00 96.94 91 PRO A O 1
ATOM 680 N N . MET A 1 92 ? 7.466 9.130 -2.258 1.00 96.38 92 MET A N 1
ATOM 681 C CA . MET A 1 92 ? 8.624 10.002 -2.509 1.00 96.38 92 MET A CA 1
ATOM 682 C C . MET A 1 92 ? 9.663 9.927 -1.379 1.00 96.38 92 MET A C 1
ATOM 684 O O . MET A 1 92 ? 10.532 10.789 -1.270 1.00 96.38 92 MET A O 1
ATOM 688 N N . TYR A 1 93 ? 9.558 8.940 -0.483 1.00 96.25 93 TYR A N 1
ATOM 689 C CA . TYR A 1 93 ? 10.551 8.730 0.564 1.00 96.25 93 TYR A CA 1
ATOM 690 C C . TYR A 1 93 ? 11.927 8.452 -0.053 1.00 96.25 93 TYR A C 1
ATOM 692 O O . TYR A 1 93 ? 12.078 7.572 -0.903 1.00 96.25 93 TYR A O 1
ATOM 700 N N . LEU A 1 94 ? 12.928 9.206 0.394 1.00 94.12 94 LEU A N 1
ATOM 701 C CA . LEU A 1 94 ? 14.313 9.100 -0.031 1.00 94.12 94 LEU A CA 1
ATOM 702 C C . LEU A 1 94 ? 15.044 8.031 0.782 1.00 94.12 94 LEU A C 1
ATOM 704 O O . LEU A 1 94 ? 15.157 8.140 2.007 1.00 94.12 94 LEU A O 1
ATOM 708 N N . GLY A 1 95 ? 15.567 7.025 0.083 1.00 88.31 95 GLY A N 1
ATOM 709 C CA . GLY A 1 95 ? 16.415 5.981 0.653 1.00 88.31 95 GLY A CA 1
ATOM 710 C C . GLY A 1 95 ? 17.882 6.405 0.806 1.00 88.31 95 GLY A C 1
ATOM 711 O O . GLY A 1 95 ? 18.246 7.566 0.632 1.00 88.31 95 GLY A O 1
ATOM 712 N N . ALA A 1 96 ? 18.755 5.434 1.093 1.00 81.25 96 ALA A N 1
ATOM 713 C CA . ALA A 1 96 ? 20.171 5.665 1.423 1.00 81.25 96 ALA A CA 1
ATOM 714 C C . ALA A 1 96 ? 20.991 6.392 0.332 1.00 81.25 96 ALA A C 1
ATOM 716 O O . ALA A 1 96 ? 22.009 6.999 0.648 1.00 81.25 96 ALA A O 1
ATOM 717 N N . SER A 1 97 ? 20.551 6.356 -0.930 1.00 83.06 97 SER A N 1
ATOM 718 C CA . SER A 1 97 ? 21.213 7.018 -2.067 1.00 83.06 97 SER A CA 1
ATOM 719 C C . SER A 1 97 ? 20.566 8.352 -2.465 1.00 83.06 97 SER A C 1
ATOM 721 O O . SER A 1 97 ? 20.812 8.834 -3.567 1.00 83.06 97 SER A O 1
ATOM 723 N N . SER A 1 98 ? 19.709 8.934 -1.616 1.00 83.50 98 SER A N 1
ATOM 724 C CA . SER A 1 98 ? 18.928 10.147 -1.928 1.00 83.50 98 SER A CA 1
ATOM 725 C C . SER A 1 98 ? 18.039 10.006 -3.172 1.00 83.50 98 SER A C 1
ATOM 727 O O . SER A 1 98 ? 17.756 10.983 -3.860 1.00 83.50 98 SER A O 1
ATOM 729 N N . LYS A 1 99 ? 17.608 8.775 -3.458 1.00 87.38 99 LYS A N 1
ATOM 730 C CA . LYS A 1 99 ? 16.683 8.415 -4.537 1.00 87.38 99 LYS A CA 1
ATOM 731 C C . LYS A 1 99 ? 15.313 8.080 -3.964 1.00 87.38 99 LYS A C 1
ATOM 733 O O . LYS A 1 99 ? 15.244 7.588 -2.835 1.00 87.38 99 LYS A O 1
ATOM 738 N N . GLU A 1 100 ? 14.249 8.327 -4.726 1.00 90.75 100 GLU A N 1
ATOM 739 C CA . GLU A 1 100 ? 12.861 8.096 -4.295 1.00 90.75 100 GLU A CA 1
ATOM 740 C C . GLU A 1 100 ? 12.548 6.592 -4.285 1.00 90.75 100 GLU A C 1
ATOM 742 O O . GLU A 1 100 ? 11.990 6.043 -5.231 1.00 90.75 100 GLU A O 1
ATOM 747 N N . THR A 1 101 ? 12.925 5.896 -3.214 1.00 93.62 101 THR A N 1
ATOM 748 C CA . THR A 1 101 ? 12.642 4.460 -3.063 1.00 93.62 101 THR A CA 1
ATOM 749 C C . THR A 1 101 ? 11.190 4.202 -2.687 1.00 93.62 101 THR A C 1
ATOM 751 O O . THR A 1 101 ? 10.685 3.108 -2.897 1.00 93.62 101 THR A O 1
ATOM 754 N N . GLY A 1 102 ? 10.521 5.188 -2.090 1.00 96.00 102 GLY A N 1
ATOM 755 C CA . GLY A 1 102 ? 9.21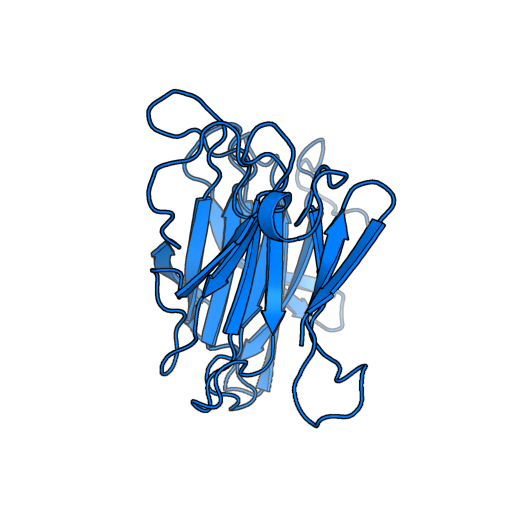3 4.989 -1.484 1.00 96.00 102 GLY A CA 1
ATOM 756 C C . GLY A 1 102 ? 9.278 4.188 -0.182 1.00 96.00 102 GLY A C 1
ATOM 757 O O . GLY A 1 102 ? 10.308 3.603 0.173 1.00 96.00 102 GLY A O 1
ATOM 758 N N . LYS A 1 103 ? 8.186 4.235 0.582 1.00 97.06 103 LYS A N 1
ATOM 759 C CA . LYS A 1 103 ? 8.029 3.533 1.861 1.00 97.06 103 LYS A CA 1
ATOM 760 C C . LYS A 1 103 ? 6.549 3.323 2.160 1.00 97.06 103 LYS A C 1
ATOM 762 O O . LYS A 1 103 ? 5.750 4.233 1.946 1.00 97.06 103 LYS A O 1
ATOM 767 N N . VAL A 1 104 ? 6.193 2.154 2.686 1.00 98.50 104 VAL A N 1
ATOM 768 C CA . VAL A 1 104 ? 4.826 1.836 3.125 1.00 98.50 104 VAL A CA 1
ATOM 769 C C . VAL A 1 104 ? 4.873 1.386 4.575 1.00 98.50 104 VAL A C 1
ATOM 771 O O . VAL A 1 104 ? 5.631 0.486 4.933 1.00 98.50 104 VAL A O 1
ATOM 774 N N . TYR A 1 105 ? 4.084 2.045 5.412 1.00 98.75 105 TYR A N 1
ATOM 775 C CA . TYR A 1 105 ? 4.004 1.801 6.846 1.00 98.75 105 TYR A CA 1
ATOM 776 C C . TYR A 1 105 ? 2.770 0.956 7.146 1.00 98.75 105 TYR A C 1
ATOM 778 O O . TYR A 1 105 ? 1.702 1.220 6.594 1.00 98.75 105 TYR A O 1
ATOM 786 N N . ILE A 1 106 ? 2.914 -0.005 8.053 1.00 98.81 106 ILE A N 1
ATOM 787 C CA . ILE A 1 106 ? 1.832 -0.827 8.586 1.00 98.81 106 ILE A CA 1
ATOM 788 C C . ILE A 1 106 ? 1.440 -0.258 9.947 1.00 98.81 106 ILE A C 1
ATOM 790 O O . ILE A 1 106 ? 2.247 -0.236 10.883 1.00 98.81 106 ILE A O 1
ATOM 794 N N . TYR A 1 107 ? 0.194 0.188 10.072 1.00 98.69 107 TYR A N 1
ATOM 795 C CA . TYR A 1 107 ? -0.398 0.569 11.347 1.00 98.69 107 TYR A CA 1
ATOM 796 C C . TYR A 1 107 ? -1.442 -0.463 11.748 1.00 98.69 107 TYR A C 1
ATOM 798 O O . TYR A 1 107 ? -2.362 -0.729 10.983 1.00 98.69 107 TYR A O 1
ATOM 806 N N . ARG A 1 108 ? -1.334 -1.005 12.961 1.00 98.25 108 ARG A N 1
ATOM 807 C CA . ARG A 1 108 ? -2.426 -1.771 13.566 1.00 98.25 108 ARG A CA 1
ATOM 808 C C . ARG A 1 108 ? -3.561 -0.827 13.932 1.00 98.25 108 ARG A C 1
ATOM 810 O O . ARG A 1 108 ? -3.317 0.220 14.544 1.00 98.25 108 ARG A O 1
ATOM 817 N N . VAL A 1 109 ? -4.774 -1.208 13.556 1.00 97.50 109 VAL A N 1
ATOM 818 C CA . VAL A 1 109 ? -5.997 -0.500 13.912 1.00 97.50 109 VAL A CA 1
ATOM 819 C C . VAL A 1 109 ? -6.447 -0.988 15.280 1.00 97.50 109 VAL A C 1
ATOM 821 O O . VAL A 1 109 ? -6.759 -2.153 15.499 1.00 97.50 109 VAL A O 1
ATOM 824 N N . GLN A 1 110 ? -6.484 -0.063 16.222 1.00 92.44 110 GLN A N 1
ATOM 825 C CA . GLN A 1 110 ? -7.227 -0.199 17.466 1.00 92.44 110 GLN A CA 1
ATOM 826 C C . GLN A 1 110 ? -8.454 0.703 17.343 1.00 92.44 110 GLN A C 1
ATOM 828 O O . GLN A 1 110 ? -8.559 1.440 16.368 1.00 92.44 110 GLN A O 1
ATOM 833 N N . GLU A 1 111 ? -9.388 0.662 18.297 1.00 87.62 111 GLU A N 1
ATOM 834 C CA . GLU A 1 111 ? -10.677 1.357 18.173 1.00 87.62 111 GLU A CA 1
ATOM 835 C C . GLU A 1 111 ? -10.497 2.809 17.682 1.00 87.62 111 GLU A C 1
ATOM 837 O O . GLU A 1 111 ? -10.673 3.086 16.500 1.00 87.62 111 GLU A O 1
ATOM 842 N N . PHE A 1 112 ? -10.010 3.735 18.501 1.00 90.38 112 PHE A N 1
ATOM 843 C CA . PHE A 1 112 ? -9.809 5.130 18.075 1.00 90.38 112 PHE A CA 1
ATOM 844 C C . PHE A 1 112 ? -8.337 5.509 17.868 1.00 90.38 112 PHE A C 1
ATOM 846 O O . PHE A 1 112 ? -7.980 6.684 17.935 1.00 90.38 112 PHE A O 1
ATOM 853 N N . SER A 1 113 ? -7.468 4.531 17.609 1.00 95.12 113 SER A N 1
ATOM 854 C CA . SER A 1 113 ? -6.035 4.772 17.443 1.00 95.12 113 SER A CA 1
ATOM 855 C C . SER A 1 113 ? -5.378 3.836 16.430 1.00 95.12 113 SER A C 1
ATOM 857 O O . SER A 1 113 ? -5.830 2.737 16.135 1.00 95.12 113 SER A O 1
ATOM 859 N N . LEU A 1 114 ? -4.266 4.316 15.895 1.00 97.62 114 LEU A N 1
ATOM 860 C CA . LEU A 1 114 ? -3.369 3.663 14.965 1.00 97.62 114 LEU A CA 1
ATOM 861 C C . LEU A 1 114 ? -2.013 3.544 15.660 1.00 97.62 114 LEU A C 1
ATOM 863 O O . LEU A 1 114 ? -1.382 4.553 16.003 1.00 97.62 114 LEU A O 1
ATOM 867 N N . SER A 1 115 ? -1.557 2.313 15.863 1.00 97.75 115 SER A N 1
ATOM 868 C CA . SER A 1 115 ? -0.230 2.025 16.413 1.00 97.75 115 SER A CA 1
ATOM 869 C C . SER A 1 115 ? 0.697 1.564 15.300 1.00 97.75 115 SER A C 1
ATOM 871 O O . SER A 1 115 ? 0.366 0.622 14.580 1.00 97.75 115 SER A O 1
ATOM 873 N N . PHE A 1 116 ? 1.854 2.215 15.159 1.00 98.19 116 PHE A N 1
ATOM 874 C CA . PHE A 1 116 ? 2.881 1.771 14.218 1.00 98.19 116 PHE A CA 1
ATOM 875 C C . PHE A 1 116 ? 3.295 0.334 14.551 1.00 98.19 116 PHE A C 1
ATOM 877 O O . PHE A 1 116 ? 3.571 0.032 15.711 1.00 98.19 116 PHE A O 1
ATOM 884 N N . SER A 1 117 ? 3.310 -0.527 13.536 1.00 98.00 117 SER A N 1
ATOM 885 C CA . SER A 1 117 ? 3.652 -1.940 13.672 1.00 98.00 117 SER A CA 1
ATOM 886 C C . SER A 1 117 ? 4.963 -2.258 12.962 1.00 98.00 117 SER A C 1
ATOM 888 O O . SER A 1 117 ? 5.908 -2.704 13.602 1.00 98.00 117 SER A O 1
ATOM 890 N N . ASP A 1 118 ? 5.022 -2.025 11.650 1.00 98.25 118 ASP A N 1
ATOM 891 C CA . ASP A 1 118 ? 6.185 -2.342 10.814 1.00 98.25 118 ASP A CA 1
ATOM 892 C C . ASP A 1 118 ? 6.146 -1.520 9.509 1.00 98.25 118 ASP A C 1
ATOM 894 O O . ASP A 1 118 ? 5.313 -0.627 9.332 1.00 98.25 118 ASP A O 1
ATOM 898 N N . THR A 1 119 ? 7.039 -1.817 8.573 1.00 98.06 119 THR A N 1
ATOM 899 C CA . THR A 1 119 ? 7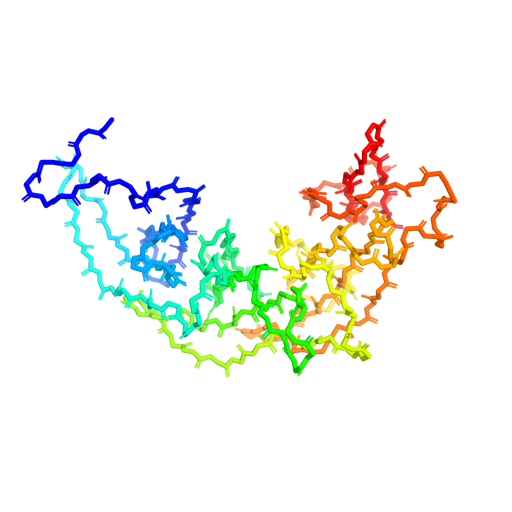.069 -1.289 7.211 1.00 98.06 119 THR A CA 1
ATOM 900 C C . THR A 1 119 ? 7.193 -2.428 6.213 1.00 98.06 119 THR A C 1
ATOM 902 O O . THR A 1 119 ? 7.948 -3.369 6.454 1.00 98.06 119 THR A O 1
ATOM 905 N N . LEU A 1 120 ? 6.521 -2.318 5.067 1.00 98.12 120 LEU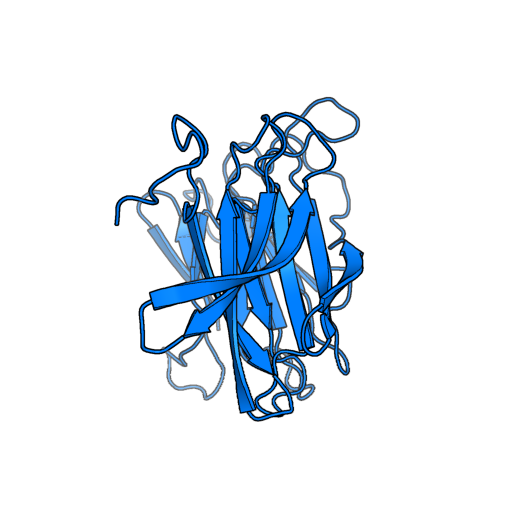 A N 1
ATOM 906 C CA . LEU A 1 120 ? 6.714 -3.278 3.983 1.00 98.12 120 LEU A CA 1
ATOM 907 C C . LEU A 1 120 ? 8.142 -3.167 3.442 1.00 98.12 120 LEU A C 1
ATOM 909 O O . LEU A 1 120 ? 8.635 -2.074 3.148 1.00 98.12 120 LEU A O 1
ATOM 913 N N . GLN A 1 121 ? 8.804 -4.312 3.339 1.00 95.06 121 GLN A N 1
ATOM 914 C CA . GLN A 1 121 ? 10.197 -4.449 2.954 1.00 95.06 121 GLN A CA 1
ATOM 915 C C . GLN A 1 121 ? 10.302 -4.713 1.456 1.00 95.06 121 GLN A C 1
ATOM 917 O O . GLN A 1 121 ? 9.563 -5.526 0.896 1.00 95.06 121 GLN A O 1
ATOM 922 N N . ILE A 1 122 ? 11.278 -4.063 0.829 1.00 88.50 122 ILE A N 1
ATOM 923 C CA . ILE A 1 122 ? 11.700 -4.318 -0.547 1.00 88.50 122 ILE A CA 1
ATOM 924 C C . ILE A 1 122 ? 13.160 -4.782 -0.527 1.00 88.50 122 ILE A C 1
ATOM 926 O O . ILE A 1 122 ? 14.055 -4.069 -0.062 1.00 88.50 122 ILE A O 1
ATOM 930 N N . SER A 1 123 ? 13.424 -6.002 -0.995 1.00 77.50 123 SER A N 1
ATOM 931 C CA . SER A 1 123 ? 14.790 -6.472 -1.242 1.00 77.50 123 SER A CA 1
ATOM 932 C C . SER A 1 123 ? 15.421 -5.695 -2.399 1.00 77.50 123 SER A C 1
ATOM 934 O O . SER A 1 123 ? 14.737 -5.239 -3.308 1.00 77.50 123 SER A O 1
ATOM 936 N N . ASN A 1 124 ? 16.746 -5.537 -2.364 1.00 69.56 124 ASN A N 1
ATOM 937 C CA . ASN A 1 124 ? 17.546 -4.903 -3.422 1.00 69.56 124 ASN A CA 1
ATOM 938 C C . ASN A 1 124 ? 17.283 -3.408 -3.695 1.00 69.56 124 ASN A C 1
ATOM 940 O O . ASN A 1 124 ? 17.694 -2.928 -4.746 1.00 69.56 124 ASN A O 1
ATOM 944 N N . LYS A 1 125 ? 16.682 -2.669 -2.740 1.00 62.84 125 LYS A N 1
ATOM 945 C CA . LYS A 1 125 ? 16.552 -1.188 -2.700 1.00 62.84 125 LYS A CA 1
ATOM 946 C C . LYS A 1 125 ? 16.553 -0.524 -4.094 1.00 62.84 125 LYS A C 1
ATOM 948 O O . LYS A 1 125 ? 17.500 0.207 -4.407 1.00 62.84 125 LYS A O 1
ATOM 953 N N . PRO A 1 126 ? 15.528 -0.775 -4.925 1.00 64.25 126 PRO A N 1
ATOM 954 C CA . PRO A 1 126 ? 15.440 -0.167 -6.242 1.00 64.25 126 PRO A CA 1
ATOM 955 C C . PRO A 1 126 ? 15.485 1.361 -6.114 1.00 64.25 126 PRO A C 1
ATOM 957 O O . PRO A 1 126 ? 14.851 1.954 -5.238 1.00 64.25 126 PRO A O 1
ATOM 960 N N . GLN A 1 127 ? 16.310 1.994 -6.944 1.00 78.38 127 GLN A N 1
ATOM 961 C CA . GLN A 1 127 ? 16.424 3.448 -6.984 1.00 78.38 127 GLN A CA 1
ATOM 962 C C . GLN A 1 127 ? 15.240 4.024 -7.755 1.00 78.38 127 GLN A C 1
ATOM 964 O O . GLN A 1 127 ? 14.833 3.451 -8.760 1.00 78.38 127 GLN A O 1
ATOM 969 N N . ASP A 1 128 ? 14.717 5.158 -7.285 1.00 86.88 128 ASP A N 1
ATOM 970 C CA . ASP A 1 128 ? 13.641 5.897 -7.952 1.00 86.88 128 ASP A CA 1
ATOM 971 C C . ASP A 1 128 ? 12.402 5.041 -8.265 1.00 86.88 128 ASP A C 1
ATOM 973 O O . ASP A 1 128 ? 11.730 5.287 -9.251 1.00 86.88 128 ASP A O 1
ATOM 977 N N . SER A 1 129 ? 12.069 4.042 -7.439 1.00 93.12 129 SER A N 1
ATOM 978 C CA . SER A 1 129 ? 10.962 3.109 -7.696 1.00 93.12 129 SER A CA 1
ATOM 979 C C . SER A 1 129 ? 9.576 3.675 -7.389 1.00 93.12 129 SER A C 1
ATOM 981 O O . SER A 1 129 ? 8.574 3.227 -7.958 1.00 93.12 129 SER A O 1
ATOM 983 N N . ARG A 1 130 ? 9.506 4.653 -6.477 1.00 96.00 130 ARG A N 1
ATOM 984 C CA . ARG A 1 130 ? 8.260 5.139 -5.865 1.00 96.00 130 ARG A CA 1
ATOM 985 C C . ARG A 1 130 ? 7.371 4.019 -5.324 1.00 96.00 130 ARG A C 1
ATOM 987 O O . ARG A 1 130 ? 6.160 4.029 -5.531 1.00 96.00 130 ARG A O 1
ATOM 994 N N . PHE A 1 131 ? 7.963 3.060 -4.619 1.00 97.75 131 PHE A N 1
ATOM 995 C CA . PHE A 1 131 ? 7.215 1.988 -3.968 1.00 97.75 131 PHE A CA 1
ATOM 996 C C . PHE A 1 131 ? 6.113 2.538 -3.042 1.00 97.75 131 PHE A C 1
ATOM 998 O O . PHE A 1 131 ? 6.343 3.462 -2.253 1.00 97.75 131 PHE A O 1
ATOM 1005 N N . GLY A 1 132 ? 4.909 1.969 -3.139 1.00 97.75 132 GLY A N 1
ATOM 1006 C CA . GLY A 1 132 ? 3.722 2.481 -2.452 1.00 97.75 132 GLY A CA 1
ATOM 1007 C C . GLY A 1 132 ? 2.967 3.550 -3.240 1.00 97.75 132 GLY A C 1
ATOM 1008 O O . GLY A 1 132 ? 2.164 4.271 -2.657 1.00 97.75 132 GLY A O 1
ATOM 1009 N N . PHE A 1 133 ? 3.225 3.690 -4.545 1.00 97.81 133 PHE A N 1
ATOM 1010 C CA . PHE A 1 133 ? 2.476 4.623 -5.393 1.00 97.81 133 PHE A CA 1
ATOM 1011 C C . PHE A 1 133 ? 0.998 4.237 -5.513 1.00 97.81 133 PHE A C 1
ATOM 1013 O O . PHE A 1 133 ? 0.135 5.104 -5.612 1.00 97.81 133 PHE A O 1
ATOM 1020 N N . THR A 1 134 ? 0.723 2.935 -5.489 1.00 98.25 134 THR A N 1
ATOM 1021 C CA . THR A 1 134 ? -0.617 2.352 -5.450 1.00 98.25 134 THR A CA 1
ATOM 1022 C C . THR A 1 134 ? -0.637 1.273 -4.381 1.00 98.25 134 THR A C 1
ATOM 1024 O O . THR A 1 134 ? 0.340 0.531 -4.249 1.00 98.25 134 THR A O 1
ATOM 1027 N N . LEU A 1 135 ? -1.736 1.191 -3.636 1.00 98.38 135 LEU A N 1
ATOM 1028 C CA . LEU A 1 135 ? -1.995 0.148 -2.652 1.00 98.38 135 LEU A CA 1
ATOM 1029 C C . LEU A 1 135 ? -3.413 -0.373 -2.858 1.00 98.38 135 LEU A C 1
ATOM 1031 O O . LEU A 1 135 ? -4.351 0.420 -2.853 1.00 98.38 135 LEU A O 1
ATOM 1035 N N . ILE A 1 136 ? -3.569 -1.686 -2.980 1.00 98.06 136 ILE A N 1
ATOM 1036 C CA . ILE A 1 136 ? -4.887 -2.320 -2.939 1.00 98.06 136 ILE A CA 1
ATOM 1037 C C . ILE A 1 136 ? -4.869 -3.494 -1.968 1.00 98.06 136 ILE A C 1
ATOM 1039 O O . ILE A 1 136 ? -3.902 -4.253 -1.923 1.00 98.06 136 ILE A O 1
ATOM 1043 N N . ALA A 1 137 ? -5.944 -3.618 -1.195 1.00 97.69 137 ALA A N 1
ATOM 1044 C CA . ALA A 1 137 ? -6.300 -4.866 -0.545 1.00 97.69 137 ALA A CA 1
ATOM 1045 C C . ALA A 1 137 ? -7.001 -5.734 -1.587 1.00 97.69 137 ALA A C 1
ATOM 1047 O O . ALA A 1 137 ? -7.851 -5.239 -2.334 1.00 97.69 137 ALA A O 1
ATOM 1048 N N . VAL A 1 138 ? -6.644 -7.003 -1.627 1.00 97.06 138 VAL A N 1
ATOM 1049 C CA . VAL A 1 138 ? -7.266 -8.001 -2.491 1.00 97.06 138 VAL A CA 1
ATOM 1050 C C . VAL A 1 138 ? -7.721 -9.163 -1.613 1.00 97.06 138 VAL A C 1
ATOM 1052 O O . VAL A 1 138 ? -7.124 -9.390 -0.556 1.00 97.06 138 VAL A O 1
ATOM 1055 N N . PRO A 1 139 ? -8.797 -9.868 -1.986 1.00 95.31 139 PRO A N 1
ATOM 1056 C CA . PRO A 1 139 ? -9.119 -11.137 -1.360 1.00 95.31 139 PRO A CA 1
ATOM 1057 C C . PRO A 1 139 ? -7.918 -12.090 -1.390 1.00 95.31 139 PRO A C 1
ATOM 1059 O O . PRO A 1 139 ? -7.018 -11.936 -2.213 1.00 95.31 139 PRO A O 1
ATOM 1062 N N . ASP A 1 140 ? -7.932 -13.055 -0.480 1.00 95.06 140 ASP A N 1
ATOM 1063 C CA . ASP A 1 140 ? -6.944 -14.130 -0.352 1.00 95.06 140 ASP A CA 1
ATOM 1064 C C . ASP A 1 140 ? -6.521 -14.728 -1.711 1.00 95.06 140 ASP A C 1
ATOM 1066 O O . ASP A 1 140 ? -7.305 -15.419 -2.365 1.00 95.06 140 ASP A O 1
ATOM 1070 N N . LEU A 1 141 ? -5.283 -14.440 -2.140 1.00 94.12 141 LEU A N 1
ATOM 1071 C CA . LEU A 1 141 ? -4.749 -14.893 -3.430 1.00 94.12 141 LEU A CA 1
ATOM 1072 C C . LEU A 1 141 ? -4.114 -16.285 -3.340 1.00 94.12 141 LEU A C 1
ATOM 1074 O O . LEU A 1 141 ? -3.880 -16.925 -4.366 1.00 94.12 141 LEU A O 1
ATOM 1078 N N . ASN A 1 142 ? -3.770 -16.747 -2.135 1.00 94.12 142 ASN A N 1
ATOM 1079 C CA . ASN A 1 142 ? -3.046 -17.999 -1.911 1.00 94.12 142 ASN A CA 1
ATOM 1080 C C . ASN A 1 142 ? -3.851 -19.059 -1.146 1.00 94.12 142 ASN A C 1
ATOM 1082 O O . ASN A 1 142 ? -3.292 -20.107 -0.809 1.00 94.12 142 ASN A O 1
ATOM 1086 N N . TYR A 1 143 ? -5.146 -18.826 -0.936 1.00 93.69 143 TYR A N 1
ATOM 1087 C CA . TYR A 1 143 ? -6.092 -19.724 -0.275 1.00 93.69 143 TYR A CA 1
ATOM 1088 C C . TYR A 1 143 ? -5.699 -20.092 1.162 1.00 93.69 143 TYR A C 1
ATOM 1090 O O . TYR A 1 143 ? -5.930 -21.224 1.603 1.00 93.69 143 TYR A O 1
ATOM 1098 N N . ASP A 1 144 ? -5.088 -19.163 1.902 1.00 96.25 144 ASP A N 1
ATOM 1099 C CA . ASP A 1 144 ? -4.718 -19.363 3.310 1.00 96.25 144 ASP A CA 1
ATOM 1100 C C . ASP A 1 144 ? -5.690 -18.741 4.330 1.00 96.25 144 ASP A C 1
ATOM 1102 O O . ASP A 1 144 ? -5.453 -18.820 5.540 1.00 96.25 144 ASP A O 1
ATOM 1106 N N . ALA A 1 145 ? -6.825 -18.241 3.839 1.00 96.56 145 ALA A N 1
ATOM 1107 C CA . ALA A 1 145 ? -7.904 -17.548 4.531 1.00 96.56 145 ALA A CA 1
ATOM 1108 C C . ALA A 1 145 ? -7.591 -16.114 4.991 1.00 96.56 145 ALA A C 1
ATOM 1110 O O . ALA A 1 145 ? -8.380 -15.554 5.759 1.00 96.56 145 ALA A O 1
ATOM 1111 N N . PHE A 1 146 ? -6.495 -15.504 4.528 1.00 98.38 146 PHE A N 1
ATOM 1112 C CA . PHE A 1 146 ? -6.166 -14.114 4.837 1.00 98.38 146 PHE A CA 1
ATOM 1113 C C . PHE A 1 146 ? -6.145 -13.240 3.583 1.00 98.38 146 PHE A C 1
ATOM 1115 O O . PHE A 1 146 ? -5.592 -13.604 2.556 1.00 98.38 146 PHE A O 1
ATOM 1122 N N . ASN A 1 147 ? -6.737 -12.051 3.671 1.00 98.25 147 ASN A N 1
ATOM 1123 C CA . ASN A 1 147 ? -6.695 -11.080 2.585 1.00 98.25 147 ASN A CA 1
ATOM 1124 C C . ASN A 1 147 ? -5.282 -10.510 2.413 1.00 98.25 147 ASN A C 1
ATOM 1126 O O . ASN A 1 147 ? -4.572 -10.217 3.383 1.00 98.25 147 ASN A O 1
ATOM 1130 N N . ASP A 1 148 ? -4.932 -10.262 1.158 1.00 98.19 148 ASP A N 1
ATOM 1131 C CA . ASP A 1 148 ? -3.594 -9.895 0.720 1.00 98.19 148 ASP A CA 1
ATOM 1132 C C . ASP A 1 148 ? -3.510 -8.436 0.272 1.00 98.19 148 ASP A C 1
ATOM 1134 O O . ASP A 1 148 ? -4.497 -7.698 0.190 1.00 98.19 148 ASP A O 1
ATOM 1138 N N . VAL A 1 149 ? -2.288 -7.990 -0.024 1.00 98.56 149 VAL A N 1
ATOM 1139 C CA . VAL A 1 149 ? -2.028 -6.634 -0.505 1.00 98.56 149 VAL A CA 1
ATOM 1140 C C . VAL A 1 149 ? -1.139 -6.641 -1.736 1.00 98.56 149 VAL A C 1
ATOM 1142 O O . VAL A 1 149 ? -0.066 -7.249 -1.749 1.00 98.56 149 VAL A O 1
ATOM 1145 N N . VAL A 1 150 ? -1.532 -5.843 -2.730 1.00 98.56 150 VAL A N 1
ATOM 1146 C CA . VAL A 1 150 ? -0.702 -5.518 -3.892 1.00 98.56 150 VAL A CA 1
ATOM 1147 C C . VAL A 1 150 ? -0.192 -4.082 -3.787 1.00 98.56 150 VAL A C 1
ATOM 1149 O O . VAL A 1 150 ? -0.949 -3.142 -3.526 1.00 98.56 150 VAL A O 1
ATOM 1152 N N . VAL A 1 151 ? 1.111 -3.903 -4.010 1.00 98.62 151 VAL A N 1
ATOM 1153 C CA . VAL A 1 151 ? 1.799 -2.609 -3.940 1.00 98.62 151 VAL A CA 1
ATOM 1154 C C . VAL A 1 151 ? 2.471 -2.276 -5.264 1.00 98.62 151 VAL A C 1
ATOM 1156 O O . VAL A 1 151 ? 3.274 -3.051 -5.779 1.00 98.62 151 VAL A O 1
ATOM 1159 N N . GLY A 1 152 ? 2.184 -1.089 -5.791 1.00 98.25 152 GLY A N 1
ATOM 1160 C CA . GLY A 1 152 ? 2.770 -0.576 -7.026 1.00 98.25 152 GLY A CA 1
ATOM 1161 C C . GLY A 1 152 ? 4.077 0.196 -6.823 1.00 98.25 152 GLY A C 1
ATOM 1162 O O . GLY A 1 152 ? 4.202 1.005 -5.896 1.00 98.25 152 GLY A O 1
ATOM 1163 N N . ALA A 1 153 ? 5.027 -0.013 -7.736 1.00 97.81 153 ALA A N 1
ATOM 1164 C CA . ALA A 1 153 ? 6.286 0.722 -7.857 1.00 97.81 153 ALA A CA 1
ATOM 1165 C C . ALA A 1 153 ? 6.536 1.102 -9.333 1.00 97.81 153 ALA A C 1
ATOM 1167 O O . ALA A 1 153 ? 7.403 0.531 -9.999 1.00 97.81 153 ALA A O 1
ATOM 1168 N N . PRO A 1 154 ? 5.752 2.038 -9.899 1.00 97.81 154 PRO A N 1
ATOM 1169 C CA . PRO A 1 154 ? 5.718 2.284 -11.340 1.00 97.81 154 PRO A CA 1
ATOM 1170 C C . PRO A 1 154 ? 7.001 2.878 -11.915 1.00 97.81 154 PRO A C 1
ATOM 1172 O O . PRO A 1 154 ? 7.177 2.866 -13.131 1.00 97.81 154 PRO A O 1
ATOM 1175 N N . LEU A 1 155 ? 7.879 3.431 -11.080 1.00 96.56 155 LEU A N 1
ATOM 1176 C CA . LEU A 1 155 ? 9.125 4.023 -11.557 1.00 96.56 155 LEU A CA 1
ATOM 1177 C C . LEU A 1 155 ? 10.323 3.064 -11.474 1.00 96.56 155 LEU A C 1
ATOM 1179 O O . LEU A 1 155 ? 11.411 3.387 -11.945 1.00 96.56 155 LEU A O 1
ATOM 1183 N N . GLU A 1 156 ? 10.111 1.867 -10.930 1.00 95.38 156 GLU A N 1
ATOM 1184 C CA . GLU A 1 156 ? 11.135 0.834 -10.839 1.00 95.38 156 GLU A CA 1
ATOM 1185 C C . GLU A 1 156 ? 11.601 0.350 -12.224 1.00 95.38 156 GLU A C 1
ATOM 1187 O O . GLU A 1 156 ? 10.891 0.501 -13.220 1.00 95.38 156 GLU A O 1
ATOM 1192 N N . ASP A 1 157 ? 12.800 -0.238 -12.284 1.00 93.81 157 ASP A N 1
ATOM 1193 C CA . ASP A 1 157 ? 13.398 -0.793 -13.504 1.00 93.81 157 ASP A CA 1
ATOM 1194 C C . ASP A 1 157 ? 13.463 0.219 -14.660 1.00 93.81 157 ASP A C 1
ATOM 1196 O O . ASP A 1 157 ? 13.104 -0.101 -15.786 1.00 93.81 157 ASP A O 1
ATOM 1200 N N . ASP A 1 158 ? 13.911 1.447 -14.377 1.00 93.38 158 ASP A N 1
ATOM 1201 C CA . ASP A 1 158 ? 13.951 2.564 -15.333 1.00 93.38 158 ASP A CA 1
ATOM 1202 C C . ASP A 1 158 ? 12.566 2.917 -15.900 1.00 93.38 158 ASP A C 1
ATOM 1204 O O . ASP A 1 158 ? 12.324 2.912 -17.106 1.00 93.38 158 ASP A O 1
ATOM 1208 N N . HIS A 1 159 ? 11.631 3.237 -14.998 1.00 95.44 159 HIS A N 1
ATOM 1209 C CA . HIS A 1 159 ? 10.271 3.677 -15.336 1.00 95.44 159 HIS A CA 1
ATOM 1210 C C . HIS A 1 159 ? 9.404 2.617 -16.029 1.00 95.44 159 HIS A C 1
ATOM 1212 O O . HIS A 1 159 ? 8.329 2.918 -16.557 1.00 95.44 159 HIS A O 1
ATOM 1218 N N . ARG A 1 160 ? 9.842 1.361 -16.009 1.00 96.50 160 ARG A N 1
ATOM 1219 C CA . ARG A 1 160 ? 9.101 0.223 -16.557 1.00 96.50 160 ARG A CA 1
ATOM 1220 C C . ARG A 1 160 ? 8.025 -0.215 -15.580 1.00 96.50 160 ARG A C 1
ATOM 1222 O O . ARG A 1 160 ? 6.867 -0.367 -15.971 1.00 96.50 160 ARG A O 1
ATOM 1229 N N . GLY A 1 161 ? 8.399 -0.281 -14.309 1.00 96.94 161 GLY A N 1
ATOM 1230 C CA . GLY A 1 161 ? 7.522 -0.510 -13.180 1.00 96.94 161 GLY A CA 1
ATOM 1231 C C . GLY A 1 161 ? 7.443 -1.968 -12.744 1.00 96.94 161 GLY A C 1
ATOM 1232 O O . GLY A 1 161 ? 7.794 -2.899 -13.473 1.00 96.94 161 GLY A O 1
ATOM 1233 N N . ALA A 1 162 ? 6.965 -2.154 -11.522 1.00 97.06 162 ALA A N 1
ATOM 1234 C CA . ALA A 1 162 ? 6.724 -3.453 -10.919 1.00 97.06 162 ALA A CA 1
ATOM 1235 C C . ALA A 1 162 ? 5.522 -3.388 -9.967 1.00 97.06 162 ALA A C 1
ATOM 1237 O O . ALA A 1 162 ? 5.146 -2.313 -9.485 1.00 97.06 162 ALA A O 1
ATOM 1238 N N . VAL A 1 163 ? 4.957 -4.555 -9.662 1.00 97.75 163 VAL A N 1
ATOM 1239 C CA . VAL A 1 163 ? 4.054 -4.742 -8.520 1.00 97.75 163 VAL A CA 1
ATOM 1240 C C . VAL A 1 163 ? 4.593 -5.812 -7.579 1.00 97.75 163 VAL A C 1
ATOM 1242 O O . VAL A 1 163 ? 5.325 -6.716 -7.988 1.00 97.75 163 VAL A O 1
ATOM 1245 N N . TYR A 1 164 ? 4.227 -5.693 -6.311 1.00 98.00 164 TYR A N 1
ATOM 1246 C CA . TYR A 1 164 ? 4.631 -6.579 -5.228 1.00 98.00 164 TYR A CA 1
ATOM 1247 C C . TYR A 1 164 ? 3.398 -7.132 -4.532 1.00 98.00 164 TYR A C 1
ATOM 1249 O O . TYR A 1 164 ? 2.474 -6.369 -4.263 1.00 98.00 164 TYR A O 1
ATOM 1257 N N . ILE A 1 165 ? 3.414 -8.420 -4.203 1.00 98.06 165 ILE A N 1
ATOM 1258 C CA . ILE A 1 165 ? 2.340 -9.100 -3.476 1.00 98.06 165 ILE A CA 1
ATOM 1259 C C . ILE A 1 165 ? 2.840 -9.432 -2.074 1.00 98.06 165 ILE A C 1
ATOM 1261 O O . ILE A 1 165 ? 3.898 -10.052 -1.913 1.00 98.06 165 ILE A O 1
ATOM 1265 N N . TYR A 1 166 ? 2.087 -9.010 -1.067 1.00 98.69 166 TYR A N 1
ATOM 1266 C CA . TYR A 1 166 ? 2.333 -9.281 0.343 1.00 98.69 166 TYR A CA 1
ATOM 1267 C C . TYR A 1 166 ? 1.162 -10.074 0.903 1.00 98.69 166 TYR A C 1
ATOM 1269 O O . TYR A 1 166 ? 0.026 -9.612 0.802 1.00 98.69 166 TYR A O 1
ATOM 1277 N N . HIS A 1 167 ? 1.457 -11.224 1.513 1.00 98.62 167 HIS A N 1
ATOM 1278 C CA . HIS A 1 167 ? 0.405 -12.044 2.098 1.00 98.62 167 HIS A CA 1
ATOM 1279 C C . HIS A 1 167 ? -0.048 -11.533 3.464 1.00 98.62 167 HIS A C 1
ATOM 1281 O O . HIS A 1 167 ? 0.767 -11.042 4.266 1.00 98.62 167 HIS A O 1
ATOM 1287 N N . GLY A 1 168 ? -1.342 -11.689 3.721 1.00 98.62 168 GLY A N 1
ATOM 1288 C CA . GLY A 1 168 ? -1.924 -11.601 5.048 1.00 98.62 168 GLY A CA 1
ATOM 1289 C C . GLY A 1 168 ? -1.460 -12.743 5.953 1.00 98.62 168 GLY A C 1
ATOM 1290 O O . GLY A 1 168 ? -1.020 -13.801 5.512 1.00 98.62 168 GLY A O 1
ATOM 1291 N N . HIS A 1 169 ? -1.489 -12.510 7.260 1.00 98.12 169 HIS A N 1
ATOM 1292 C CA . HIS A 1 169 ? -1.316 -13.554 8.258 1.00 98.12 169 HIS A CA 1
ATOM 1293 C C . HIS A 1 169 ? -1.918 -13.106 9.587 1.00 98.12 169 HIS A C 1
ATOM 1295 O O . HIS A 1 169 ? -1.483 -12.105 10.161 1.00 98.12 169 HIS A O 1
ATOM 1301 N N . GLN A 1 170 ? -2.867 -13.880 10.117 1.00 96.88 170 GLN A N 1
ATOM 1302 C CA . GLN A 1 170 ? -3.587 -13.532 11.347 1.00 96.88 170 GLN A CA 1
ATOM 1303 C C . GLN A 1 170 ? -4.262 -12.156 11.222 1.00 96.88 170 GLN A C 1
ATOM 1305 O O . GLN A 1 170 ? -5.172 -11.997 10.424 1.00 96.88 170 GLN A O 1
ATOM 1310 N N . ASP A 1 171 ? -3.827 -11.167 12.004 1.00 97.12 171 ASP A N 1
ATOM 1311 C CA . ASP A 1 171 ? -4.372 -9.808 12.048 1.00 97.12 171 ASP A CA 1
ATOM 1312 C C . ASP A 1 171 ? -3.441 -8.775 11.386 1.00 97.12 171 ASP A C 1
ATOM 1314 O O . ASP A 1 171 ? -3.463 -7.586 11.719 1.00 97.12 171 ASP A O 1
ATOM 1318 N N . THR A 1 172 ? -2.528 -9.210 10.509 1.00 98.44 172 THR A N 1
ATOM 1319 C CA . THR A 1 172 ? -1.515 -8.314 9.945 1.00 98.44 172 THR A CA 1
ATOM 1320 C C . THR A 1 172 ? -1.009 -8.724 8.565 1.00 98.44 172 THR A C 1
ATOM 1322 O O . THR A 1 172 ? -1.205 -9.845 8.118 1.00 98.44 172 THR A O 1
ATOM 1325 N N . ILE A 1 173 ? -0.311 -7.808 7.892 1.00 98.69 173 ILE A N 1
ATOM 1326 C CA . ILE A 1 173 ? 0.371 -8.083 6.623 1.00 98.69 173 ILE A CA 1
ATOM 1327 C C . ILE A 1 173 ? 1.824 -8.445 6.908 1.00 98.69 173 ILE A C 1
ATOM 1329 O O . ILE A 1 173 ? 2.518 -7.733 7.643 1.00 98.69 173 ILE A O 1
ATOM 1333 N N . LEU A 1 174 ? 2.306 -9.535 6.310 1.00 98.38 174 LEU A N 1
ATOM 1334 C CA . LEU A 1 174 ? 3.701 -9.934 6.443 1.00 98.38 174 LEU A CA 1
ATOM 1335 C C . LEU A 1 174 ? 4.616 -8.875 5.801 1.00 98.38 174 LEU A C 1
ATOM 1337 O O . LEU A 1 174 ? 4.415 -8.521 4.642 1.00 98.38 174 LEU A O 1
ATOM 1341 N N . PRO A 1 175 ? 5.673 -8.393 6.485 1.00 97.75 175 PRO A N 1
ATOM 1342 C CA . PRO A 1 175 ? 6.510 -7.315 5.955 1.00 97.75 175 PRO A CA 1
ATOM 1343 C C . PRO A 1 175 ? 7.305 -7.670 4.697 1.00 97.75 175 PRO A C 1
ATOM 1345 O O . PRO A 1 175 ? 7.802 -6.774 4.029 1.00 97.75 175 PRO A O 1
ATOM 1348 N N . THR A 1 176 ? 7.496 -8.952 4.382 1.00 97.44 176 THR A N 1
ATOM 1349 C CA . THR A 1 176 ? 8.290 -9.393 3.225 1.00 97.44 176 THR A CA 1
ATOM 1350 C C . THR A 1 176 ? 7.364 -9.828 2.101 1.00 97.44 176 THR A C 1
ATOM 1352 O O . THR A 1 176 ? 6.489 -10.665 2.327 1.00 97.44 176 THR A O 1
ATOM 1355 N N . TYR A 1 177 ? 7.577 -9.292 0.898 1.00 97.44 177 TYR A N 1
ATOM 1356 C CA . TYR A 1 177 ? 6.778 -9.678 -0.260 1.00 97.44 177 TYR A CA 1
ATOM 1357 C C . TYR A 1 177 ? 7.019 -11.144 -0.617 1.00 97.44 177 TYR A C 1
ATOM 1359 O O . TYR A 1 177 ? 8.104 -11.696 -0.415 1.00 97.44 177 TYR A O 1
ATOM 1367 N N . LYS A 1 178 ? 5.994 -11.764 -1.184 1.00 96.81 178 LYS A N 1
ATOM 1368 C CA . LYS A 1 178 ? 6.000 -13.164 -1.611 1.00 96.81 178 LYS A CA 1
ATOM 1369 C C . LYS A 1 178 ? 6.239 -13.283 -3.103 1.00 96.81 178 LYS A C 1
ATOM 1371 O O . LYS A 1 178 ? 6.940 -14.191 -3.541 1.00 96.81 178 LYS A O 1
ATOM 1376 N N . GLN A 1 179 ? 5.774 -12.294 -3.858 1.00 96.25 179 GLN A N 1
ATOM 1377 C CA . GLN A 1 179 ? 6.005 -12.201 -5.289 1.00 96.25 179 GLN A CA 1
ATOM 1378 C C . GLN A 1 179 ? 6.298 -10.760 -5.700 1.00 96.25 179 GLN A C 1
ATOM 1380 O O . GLN A 1 179 ? 5.731 -9.811 -5.161 1.00 96.25 179 GLN A O 1
ATOM 1385 N N . ARG A 1 180 ? 7.196 -10.608 -6.674 1.00 96.56 180 ARG A N 1
ATOM 1386 C CA . ARG A 1 180 ? 7.438 -9.359 -7.400 1.00 96.56 180 ARG A CA 1
ATOM 1387 C C . ARG A 1 180 ? 7.232 -9.641 -8.879 1.00 96.56 180 ARG A C 1
ATOM 1389 O O . ARG A 1 180 ? 7.898 -10.518 -9.427 1.00 96.56 180 ARG A O 1
ATOM 1396 N N . ILE A 1 181 ? 6.359 -8.878 -9.522 1.00 96.38 181 ILE A N 1
ATOM 1397 C CA . ILE A 1 181 ? 6.073 -8.981 -10.952 1.00 96.38 181 ILE A CA 1
ATOM 1398 C C . ILE A 1 181 ? 6.658 -7.742 -11.627 1.00 96.38 181 ILE A C 1
ATOM 1400 O O . ILE A 1 181 ? 6.161 -6.629 -11.454 1.00 96.38 181 ILE A O 1
ATOM 1404 N N . ALA A 1 182 ? 7.749 -7.932 -12.368 1.00 96.25 182 ALA A N 1
ATOM 1405 C CA . ALA A 1 182 ? 8.372 -6.875 -13.159 1.00 96.25 182 ALA A CA 1
ATOM 1406 C C . ALA A 1 182 ? 7.601 -6.666 -14.465 1.00 96.25 182 ALA A C 1
ATOM 1408 O O . ALA A 1 182 ? 7.230 -7.646 -15.112 1.00 96.25 182 ALA A O 1
ATOM 1409 N N . ALA A 1 183 ? 7.469 -5.423 -14.928 1.00 96.94 183 ALA A N 1
ATOM 1410 C CA . ALA A 1 183 ? 6.894 -5.126 -16.242 1.00 96.94 183 ALA A CA 1
ATOM 1411 C C . ALA A 1 183 ? 7.567 -5.914 -17.378 1.00 96.94 183 ALA A C 1
ATOM 1413 O O . ALA A 1 183 ? 6.902 -6.410 -18.281 1.00 96.94 183 ALA A O 1
ATOM 1414 N N . SER A 1 184 ? 8.892 -6.073 -17.308 1.00 95.12 184 SER A N 1
ATOM 1415 C CA . SER A 1 184 ? 9.694 -6.793 -18.302 1.00 95.12 184 SER A CA 1
ATOM 1416 C C . SER A 1 184 ? 9.400 -8.292 -18.382 1.00 95.12 184 SER A C 1
ATOM 1418 O O . SER A 1 184 ? 9.642 -8.883 -19.431 1.00 95.12 184 SER A O 1
ATOM 1420 N N . ALA A 1 185 ? 8.880 -8.897 -17.311 1.00 95.56 185 ALA A N 1
ATOM 1421 C CA . ALA A 1 185 ? 8.454 -10.295 -17.301 1.00 95.56 185 ALA A CA 1
ATOM 1422 C C . ALA A 1 185 ? 7.073 -10.493 -17.948 1.00 95.56 185 ALA A C 1
ATOM 1424 O O . ALA A 1 185 ? 6.725 -11.612 -18.309 1.00 95.56 185 ALA A O 1
ATOM 1425 N N . VAL A 1 186 ? 6.302 -9.411 -18.093 1.00 95.44 186 VAL A N 1
ATOM 1426 C CA . VAL A 1 186 ? 4.948 -9.412 -18.656 1.00 95.44 186 VAL A CA 1
ATOM 1427 C C . VAL A 1 186 ? 4.986 -9.009 -20.129 1.00 95.44 186 VAL A C 1
ATOM 1429 O O . VAL A 1 186 ? 4.543 -9.755 -20.994 1.00 95.44 186 VAL A O 1
ATOM 1432 N N . ASP A 1 187 ? 5.530 -7.827 -20.428 1.00 94.06 187 ASP A N 1
ATOM 1433 C CA . ASP A 1 187 ? 5.653 -7.300 -21.787 1.00 94.06 187 ASP A CA 1
ATOM 1434 C C . ASP A 1 187 ? 6.745 -6.212 -21.839 1.00 94.06 187 ASP A C 1
ATOM 1436 O O . ASP A 1 187 ? 6.717 -5.214 -21.112 1.00 94.06 187 ASP A O 1
ATOM 1440 N N . LEU A 1 188 ? 7.697 -6.367 -22.766 1.00 92.62 188 LEU A N 1
ATOM 1441 C CA . LEU A 1 188 ? 8.776 -5.406 -23.017 1.00 92.62 188 LEU A CA 1
ATOM 1442 C C . LEU A 1 188 ? 8.282 -4.045 -23.563 1.00 92.62 188 LEU A C 1
ATOM 1444 O O . LEU A 1 188 ? 9.077 -3.126 -23.757 1.00 92.62 188 LEU A O 1
ATOM 1448 N N . GLY A 1 189 ? 6.997 -3.863 -23.830 1.00 94.75 189 GLY A N 1
ATOM 1449 C CA . GLY A 1 189 ? 6.386 -2.586 -24.186 1.00 94.75 189 GLY A CA 1
ATOM 1450 C C . GLY A 1 189 ? 5.826 -1.802 -22.997 1.00 94.75 189 GLY A C 1
ATOM 1451 O O . GLY A 1 189 ? 5.367 -0.678 -23.197 1.00 94.75 189 GLY A O 1
ATOM 1452 N N . LEU A 1 190 ? 5.819 -2.361 -21.783 1.00 96.31 190 LEU A N 1
ATOM 1453 C CA . LEU A 1 190 ? 5.189 -1.722 -20.626 1.00 96.31 190 LEU A CA 1
ATOM 1454 C C . LEU A 1 190 ? 6.047 -0.600 -20.029 1.00 96.31 190 LEU A C 1
ATOM 1456 O O . LEU A 1 190 ? 7.268 -0.702 -19.922 1.00 96.31 190 LEU A O 1
ATOM 1460 N N . TRP A 1 191 ? 5.371 0.475 -19.633 1.00 97.12 191 TRP A N 1
ATOM 1461 C CA . TRP A 1 191 ? 5.932 1.628 -18.930 1.00 97.12 191 TRP A CA 1
ATOM 1462 C C . TRP A 1 191 ? 4.988 2.026 -17.807 1.00 97.12 191 TRP A C 1
ATOM 1464 O O . TRP A 1 191 ? 3.770 1.958 -17.981 1.00 97.12 191 TRP A O 1
ATOM 1474 N N . TYR A 1 192 ? 5.527 2.468 -16.676 1.00 97.69 192 TYR A N 1
ATOM 1475 C CA . TYR A 1 192 ? 4.755 2.837 -15.490 1.00 97.69 192 TYR A CA 1
ATOM 1476 C C . TYR A 1 192 ? 3.790 1.744 -15.009 1.00 97.69 192 TYR A C 1
ATOM 1478 O O . TYR A 1 192 ? 2.704 2.050 -14.516 1.00 97.69 192 TYR A O 1
ATOM 1486 N N . PHE A 1 193 ? 4.149 0.473 -15.189 1.00 98.25 193 PHE A N 1
ATOM 1487 C CA . PHE A 1 193 ? 3.361 -0.663 -14.720 1.00 98.25 193 PHE A CA 1
ATOM 1488 C C . PHE A 1 193 ? 3.262 -0.650 -13.188 1.00 98.25 193 PHE A C 1
ATOM 1490 O O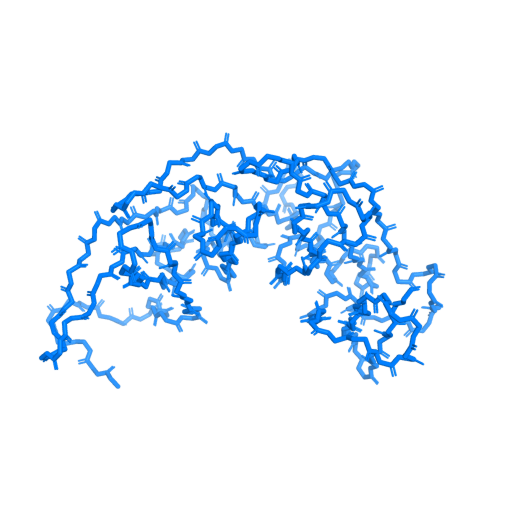 . PHE A 1 193 ? 4.264 -0.473 -12.503 1.00 98.25 193 PHE A O 1
ATOM 1497 N N . GLY A 1 194 ? 2.054 -0.801 -12.644 1.00 97.81 194 GLY A N 1
ATOM 1498 C CA . GLY A 1 194 ? 1.806 -0.644 -11.206 1.00 97.81 194 GLY A CA 1
ATOM 1499 C C . GLY A 1 194 ? 1.428 0.780 -10.788 1.00 97.81 194 GLY A C 1
ATOM 1500 O O . GLY A 1 194 ? 1.467 1.099 -9.604 1.00 97.81 194 GLY A O 1
ATOM 1501 N N . ARG A 1 195 ? 1.064 1.659 -11.735 1.00 97.81 195 ARG A N 1
ATOM 1502 C CA . ARG A 1 195 ? 0.577 3.030 -11.446 1.00 97.81 195 ARG A CA 1
ATOM 1503 C C . ARG A 1 195 ? -0.858 3.097 -10.913 1.00 97.81 195 ARG A C 1
ATOM 1505 O O . ARG A 1 195 ? -1.297 4.163 -10.488 1.00 97.81 195 ARG A O 1
ATOM 1512 N N . SER A 1 196 ? -1.607 2.015 -11.075 1.00 97.88 196 SER A N 1
ATOM 1513 C CA . SER A 1 196 ? -2.972 1.813 -10.593 1.00 97.88 196 SER A CA 1
ATOM 1514 C C . SER A 1 196 ? -3.239 0.314 -10.579 1.00 97.88 196 SER A C 1
ATOM 1516 O O . SER A 1 196 ? -2.653 -0.405 -11.391 1.00 97.88 196 SER A O 1
ATOM 1518 N N . ALA A 1 197 ? -4.124 -0.152 -9.712 1.00 97.44 197 ALA A N 1
ATOM 1519 C CA . ALA A 1 197 ? -4.516 -1.548 -9.663 1.00 97.44 197 ALA A CA 1
ATOM 1520 C C . ALA A 1 197 ? -5.937 -1.683 -9.108 1.00 97.44 197 ALA A C 1
ATOM 1522 O O . ALA A 1 197 ? -6.427 -0.756 -8.462 1.00 97.44 197 ALA A O 1
ATOM 1523 N N . ASP A 1 198 ? -6.567 -2.818 -9.382 1.00 96.44 198 ASP A N 1
ATOM 1524 C CA . ASP A 1 198 ? -7.807 -3.284 -8.764 1.00 96.44 198 ASP A CA 1
ATOM 1525 C C . ASP A 1 198 ? -7.785 -4.819 -8.710 1.00 96.44 198 ASP A C 1
ATOM 1527 O O . ASP A 1 198 ? -7.077 -5.437 -9.502 1.00 96.44 198 ASP A O 1
ATOM 1531 N N . GLY A 1 199 ? -8.507 -5.439 -7.781 1.00 93.75 199 GLY A N 1
ATOM 1532 C CA . GLY A 1 199 ? -8.441 -6.894 -7.598 1.00 93.75 199 GLY A CA 1
ATOM 1533 C C . GLY A 1 199 ? -9.555 -7.433 -6.717 1.00 93.75 199 GLY A C 1
ATOM 1534 O O . GLY A 1 199 ? -9.311 -7.904 -5.613 1.00 93.75 199 GLY A O 1
ATOM 1535 N N . GLN A 1 200 ? -10.796 -7.244 -7.160 1.00 89.25 200 GLN A N 1
ATOM 1536 C CA . GLN A 1 200 ? -12.010 -7.569 -6.400 1.00 89.25 200 GLN A CA 1
ATOM 1537 C C . GLN A 1 200 ? -12.978 -8.460 -7.192 1.00 89.25 200 GLN A C 1
ATOM 1539 O O . GLN A 1 200 ? -14.121 -8.649 -6.777 1.00 89.25 200 GLN A O 1
ATOM 1544 N N . MET A 1 201 ? -12.562 -8.960 -8.357 1.00 87.75 201 MET A N 1
ATOM 1545 C CA . MET A 1 201 ? -13.429 -9.695 -9.270 1.00 87.75 201 MET A CA 1
ATOM 1546 C C . MET A 1 201 ? -12.671 -10.845 -9.926 1.00 87.75 201 MET A C 1
ATOM 1548 O O . MET A 1 201 ? -11.513 -10.684 -10.286 1.00 87.75 201 MET A O 1
ATOM 1552 N N . ASP A 1 202 ? -13.370 -11.959 -10.098 1.00 90.25 202 ASP A N 1
ATOM 1553 C CA . ASP A 1 202 ? -13.027 -13.047 -11.010 1.00 90.25 202 ASP A CA 1
ATOM 1554 C C . ASP A 1 202 ? -13.541 -12.667 -12.414 1.00 90.25 202 ASP A C 1
ATOM 1556 O O . ASP A 1 202 ? -14.749 -12.502 -12.631 1.00 90.25 202 ASP A O 1
ATOM 1560 N N . VAL A 1 203 ? -12.624 -12.390 -13.333 1.00 90.00 203 VAL A N 1
ATOM 1561 C CA . VAL A 1 203 ? -12.877 -11.902 -14.693 1.00 90.00 203 VAL A CA 1
ATOM 1562 C C . VAL A 1 203 ? -12.995 -13.061 -15.676 1.00 90.00 203 VAL A C 1
ATOM 1564 O O . VAL A 1 203 ? -13.782 -12.954 -16.624 1.00 90.00 203 VAL A O 1
ATOM 1567 N N . ASP A 1 204 ? -12.218 -14.129 -15.498 1.00 90.00 204 ASP A N 1
ATOM 1568 C CA . ASP A 1 204 ? -12.186 -15.260 -16.430 1.00 90.00 204 ASP A CA 1
ATOM 1569 C C . ASP A 1 204 ? -13.124 -16.422 -16.045 1.00 90.00 204 ASP A C 1
ATOM 1571 O O . ASP A 1 204 ? -13.458 -17.258 -16.895 1.00 90.00 204 ASP A O 1
ATOM 1575 N N . GLY A 1 205 ? -13.677 -16.379 -14.834 1.00 89.44 205 GLY A N 1
ATOM 1576 C CA . GLY A 1 205 ? -14.693 -17.287 -14.321 1.00 89.44 205 GLY A CA 1
ATOM 1577 C C . GLY A 1 205 ? -14.131 -18.601 -13.786 1.00 89.44 205 GLY A C 1
ATOM 1578 O O . GLY A 1 205 ? -14.880 -19.586 -13.736 1.00 89.44 205 GLY A O 1
ATOM 1579 N N . ASP A 1 206 ? -12.843 -18.658 -13.445 1.00 90.19 206 ASP A N 1
ATOM 1580 C CA . ASP A 1 206 ? -12.195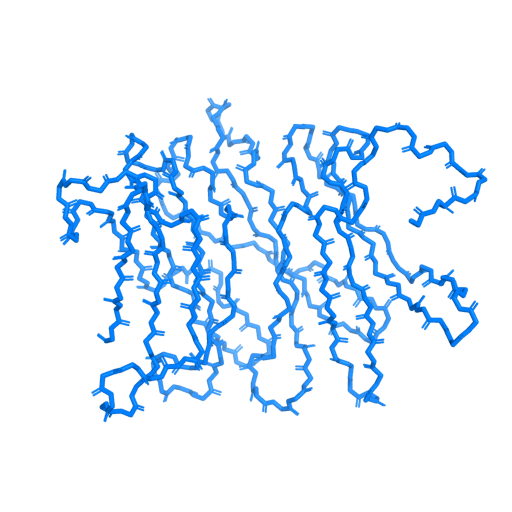 -19.859 -12.918 1.00 90.19 206 ASP A CA 1
ATOM 1581 C C . ASP A 1 206 ? -12.368 -20.044 -11.394 1.00 90.19 206 ASP A C 1
ATOM 1583 O O . ASP A 1 206 ? -12.073 -21.117 -10.852 1.00 90.19 206 ASP A O 1
ATOM 1587 N N . GLY A 1 207 ? -12.955 -19.053 -10.718 1.00 84.88 207 GLY A N 1
ATOM 1588 C CA . GLY A 1 207 ? -13.195 -19.034 -9.280 1.00 84.88 207 GLY A CA 1
ATOM 1589 C C . GLY A 1 207 ? -12.048 -18.445 -8.454 1.00 84.88 207 GLY A C 1
ATOM 1590 O O . GLY A 1 207 ? -12.148 -18.455 -7.219 1.00 84.88 207 GLY A O 1
ATOM 1591 N N . LEU A 1 208 ? -10.987 -17.948 -9.095 1.00 86.62 208 LEU A N 1
ATOM 1592 C CA . LEU A 1 208 ? -9.895 -17.195 -8.487 1.00 86.62 208 LEU A CA 1
ATOM 1593 C C . LEU A 1 208 ? -10.137 -15.687 -8.662 1.00 86.62 208 LEU A C 1
ATOM 1595 O O . LEU A 1 208 ? -10.841 -15.240 -9.562 1.00 86.62 208 LEU A O 1
ATOM 1599 N N . ILE A 1 209 ? -9.595 -14.867 -7.760 1.00 90.69 209 ILE A N 1
ATOM 1600 C CA . ILE A 1 209 ? -9.690 -13.411 -7.914 1.00 90.69 209 ILE A CA 1
ATOM 1601 C C . ILE A 1 209 ? -8.572 -12.925 -8.825 1.00 90.69 209 ILE A C 1
ATOM 1603 O O . ILE A 1 209 ? -7.394 -13.112 -8.525 1.00 90.69 209 ILE A O 1
ATOM 1607 N N . ASP A 1 210 ? -8.955 -12.194 -9.865 1.00 91.81 210 ASP A N 1
ATOM 1608 C CA . ASP A 1 210 ? -8.012 -11.548 -10.757 1.00 91.81 210 ASP A CA 1
ATOM 1609 C C . ASP A 1 210 ? -7.542 -10.195 -10.218 1.00 91.81 210 ASP A C 1
ATOM 1611 O O . ASP A 1 210 ? -8.301 -9.411 -9.636 1.00 91.81 210 ASP A O 1
ATOM 1615 N N . VAL A 1 211 ? -6.288 -9.857 -10.515 1.00 96.06 211 VAL A N 1
ATOM 1616 C CA . VAL A 1 211 ? -5.696 -8.542 -10.271 1.00 96.06 211 VAL A CA 1
ATOM 1617 C C . VAL A 1 211 ? -5.468 -7.821 -11.597 1.00 96.06 211 VAL A C 1
ATOM 1619 O O . VAL A 1 211 ? -4.646 -8.216 -12.422 1.00 96.06 211 VAL A O 1
ATOM 1622 N N . ALA A 1 212 ? -6.137 -6.687 -11.784 1.00 96.81 212 ALA A N 1
ATOM 1623 C CA . ALA A 1 212 ? -5.894 -5.766 -12.883 1.00 96.81 212 ALA A CA 1
ATOM 1624 C C . ALA A 1 212 ? -4.836 -4.724 -12.490 1.00 96.81 212 ALA A C 1
ATOM 1626 O O . ALA A 1 212 ? -4.975 -4.019 -11.494 1.00 96.81 212 ALA A O 1
ATOM 1627 N N . VAL A 1 213 ? -3.797 -4.555 -13.307 1.00 98.06 213 VAL A N 1
ATOM 1628 C CA . VAL A 1 213 ? -2.717 -3.585 -13.096 1.00 98.06 213 VAL A CA 1
ATOM 1629 C C . VAL A 1 213 ? -2.595 -2.647 -14.293 1.00 98.06 213 VAL A C 1
ATOM 1631 O O . VAL A 1 213 ? -2.426 -3.055 -15.442 1.00 98.06 213 VAL A O 1
ATOM 1634 N N . GLY A 1 214 ? -2.640 -1.347 -14.019 1.00 98.00 214 GLY A N 1
ATOM 1635 C CA . GLY A 1 214 ? -2.473 -0.297 -15.013 1.00 98.00 214 GLY A CA 1
ATOM 1636 C C . GLY A 1 214 ? -1.010 -0.011 -15.346 1.00 98.00 214 GLY A C 1
ATOM 1637 O O . GLY A 1 214 ? -0.125 -0.035 -14.488 1.00 98.00 214 GLY A O 1
ATOM 1638 N N . ALA A 1 215 ? -0.787 0.352 -16.604 1.00 97.88 215 ALA A N 1
ATOM 1639 C CA . ALA A 1 215 ? 0.459 0.864 -17.159 1.00 97.88 215 ALA A CA 1
ATOM 1640 C C . ALA A 1 215 ? 0.163 2.080 -18.058 1.00 97.88 215 ALA A C 1
ATOM 1642 O O . ALA A 1 215 ? -0.976 2.545 -18.187 1.00 97.88 215 ALA A O 1
ATOM 1643 N N . PHE A 1 216 ? 1.181 2.680 -18.662 1.00 96.44 216 PHE A N 1
ATOM 1644 C CA . PHE A 1 216 ? 0.996 3.748 -19.638 1.00 96.44 216 PHE A CA 1
ATOM 1645 C C . PHE A 1 216 ? 0.333 3.207 -20.909 1.00 96.44 216 PHE A C 1
ATOM 1647 O O . PHE A 1 216 ? 0.910 2.391 -21.621 1.00 96.44 216 PHE A O 1
ATOM 1654 N N . GLY A 1 217 ? -0.900 3.648 -21.177 1.00 94.12 217 GLY A N 1
ATOM 1655 C CA . GLY A 1 217 ? -1.665 3.245 -22.362 1.00 94.12 217 GLY A CA 1
ATOM 1656 C C . GLY A 1 217 ? -2.111 1.776 -22.394 1.00 94.12 217 GLY A C 1
ATOM 1657 O O . GLY A 1 217 ? -2.643 1.349 -23.413 1.00 94.12 217 GLY A O 1
ATOM 1658 N N . LYS A 1 218 ? -1.906 1.009 -21.314 1.00 95.81 218 LYS A N 1
ATOM 1659 C CA . LYS A 1 218 ? -2.257 -0.416 -21.214 1.00 95.81 218 LYS A CA 1
ATOM 1660 C C . LYS A 1 218 ? -2.786 -0.763 -19.818 1.00 95.81 218 LYS A C 1
ATOM 1662 O O . LYS A 1 218 ? -2.477 -0.069 -18.849 1.00 95.81 218 LYS A O 1
ATOM 1667 N N . ALA A 1 219 ? -3.531 -1.857 -19.726 1.00 94.56 219 ALA A N 1
ATOM 1668 C CA . ALA A 1 219 ? -3.845 -2.561 -18.487 1.00 94.56 219 ALA A CA 1
ATOM 1669 C C . ALA A 1 219 ? -3.562 -4.053 -18.702 1.00 94.56 219 ALA A C 1
ATOM 1671 O O . ALA A 1 219 ? -3.711 -4.545 -19.821 1.00 94.56 219 ALA A O 1
ATOM 1672 N N . VAL A 1 220 ? -3.114 -4.735 -17.656 1.00 95.12 220 VAL A N 1
ATOM 1673 C CA . VAL A 1 220 ? -2.816 -6.171 -17.650 1.00 95.12 220 VAL A CA 1
ATOM 1674 C C . VAL A 1 220 ? -3.666 -6.811 -16.564 1.00 95.12 220 VAL A C 1
ATOM 1676 O O . VAL A 1 220 ? -3.807 -6.214 -15.503 1.00 95.12 220 VAL A O 1
ATOM 1679 N N . ILE A 1 221 ? -4.226 -7.986 -16.825 1.00 92.94 221 ILE A N 1
ATOM 1680 C CA . ILE A 1 221 ? -4.985 -8.771 -15.847 1.00 92.94 221 ILE A CA 1
ATOM 1681 C C . ILE A 1 221 ? -4.166 -10.023 -15.529 1.00 92.94 221 ILE A C 1
ATOM 1683 O O . ILE A 1 221 ? -3.578 -10.608 -16.442 1.00 92.94 221 ILE A O 1
ATOM 1687 N N . PHE A 1 222 ? -4.084 -10.368 -14.248 1.00 88.19 222 PHE A N 1
ATOM 1688 C CA . PHE A 1 222 ? -3.444 -11.572 -13.725 1.00 88.19 222 PHE A CA 1
ATOM 1689 C C . PHE A 1 222 ? -4.491 -12.396 -12.981 1.00 88.19 222 PHE A C 1
ATOM 1691 O O . PHE A 1 222 ? -5.155 -11.813 -12.129 1.00 88.19 222 PHE A O 1
ATOM 1698 N N . GLY A 1 223 ? -4.548 -13.694 -13.268 1.00 78.69 223 GLY A N 1
ATOM 1699 C CA . GLY A 1 223 ? -5.285 -14.729 -12.541 1.00 78.69 223 GLY A CA 1
ATOM 1700 C C . GLY A 1 223 ? -4.369 -15.908 -12.260 1.00 78.69 223 GLY A C 1
ATOM 1701 O O . GLY A 1 223 ? -3.407 -16.090 -13.056 1.00 78.69 223 GLY A O 1
#

Sequence (223 aa):
MKLGGVGVRGLKLGYTVSSVRQRNGQRVYVAGAPRFKHKGKVIFFNLDKGGNLTIHQALIGEQIGSYFGSEVCPVDVNGDGVTDVLLVAAPMYLGASSKETGKVYIYRVQEFSLSFSDTLQISNKPQDSRFGFTLIAVPDLNYDAFNDVVVGAPLEDDHRGAVYIYHGHQDTILPTYKQRIAASAVDLGLWYFGRSADGQMDVDGDGLIDVAVGAFGKAVIFG